Protein AF-A0A972YJD8-F1 (afdb_monomer)

Secondary structure (DSSP, 8-state):
----------------PPEEEETTEEEE-SEEEEEEE-SGGGT-BTTB--HHHHHHHHHHHHHHHHHHHHS-TT-EEEEEEEETTEEEESSSSPEE--HHHHHHHHHHHTTSS-SSS-S--TTS--HHHHHHHHHSPTT--B-SS--TTS-SSB------HHHHHHHH-SSPPTTTTSTHHHHHHHIIIII--SEEEEEESS---SSTTHHHHHHHHHHHHIIIIIITTTPPPPEEEEEEE--TT--THHHHHHHHHTHHHHHHHT--EEEES-GGGG--HHHHHHHHHHSPP-

Mean predicted aligned error: 6.49 Å

Nearest PDB structures (foldseek):
  8uzd-assembly1_A  TM=5.594E-01  e=7.248E-01  Ilex paraguariensis
  6vii-assembly2_B  TM=3.417E-01  e=2.354E-01  Mus musculus
  4xgu-assembly1_D  TM=2.387E-01  e=5.392E-01  Caenorhabditis elegans
  8thb-assembly1_A  TM=2.024E-01  e=6.832E-01  Saccharomyces cerevisiae
  8thc-assembly1_A  TM=2.817E-01  e=4.540E+00  Saccharomyces cerevisiae

Sequence (294 aa):
MSGSLLGGGGGGLGLKMPEIDFFGAKSKGEKICFVVHFGPATTTQKGESTPYTRMTAYTIRKRLEELVSGLPSQAKFNVTAFWAGHCNPFAERMLQATSAHKDLLRQWMAPVNPVESSTETYGSSFGKFGGLLAKTPWPQKIDKNIPSFGPAWYYNYVSPRSDEVKYFGEPVPKDATIHWARGVFWALVTQRPDTIYVLTTNYLPSEEGHPQQFTDAYKKICEDIYDVQGLKRPTVNVVVLTNAGANSRGALKTLERFGPLIKASKGKGSVIEDISDFMNKEERRRLESFAPKE

Structure (mmCIF, N/CA/C/O backbone):
data_AF-A0A972YJD8-F1
#
_entry.id   AF-A0A972YJD8-F1
#
loop_
_atom_site.group_PDB
_atom_site.id
_atom_site.type_symbol
_atom_site.label_atom_id
_atom_site.label_alt_id
_atom_site.label_comp_id
_atom_site.label_asym_id
_atom_site.label_entity_id
_atom_site.label_seq_id
_atom_site.pdbx_PDB_ins_code
_atom_site.Cartn_x
_atom_site.Cartn_y
_atom_site.Cartn_z
_atom_site.occupancy
_atom_site.B_iso_or_equiv
_atom_site.auth_seq_id
_atom_site.auth_comp_id
_atom_site.auth_asym_id
_atom_site.auth_atom_id
_atom_site.pdbx_PDB_model_num
ATOM 1 N N . MET A 1 1 ? -54.801 -14.500 31.706 1.00 37.28 1 MET A N 1
ATOM 2 C CA . MET A 1 1 ? -53.955 -15.237 30.738 1.00 37.28 1 MET A CA 1
ATOM 3 C C . MET A 1 1 ? -53.157 -14.173 29.986 1.00 37.28 1 MET A C 1
ATOM 5 O O . MET A 1 1 ? -53.772 -13.423 29.252 1.00 37.28 1 MET A O 1
ATOM 9 N N . SER A 1 2 ? -51.984 -13.733 30.445 1.00 33.25 2 SER A N 1
ATOM 10 C CA . SER A 1 2 ? -50.635 -14.335 30.377 1.00 33.25 2 SER A CA 1
ATOM 11 C C . SER A 1 2 ? -50.135 -14.669 28.963 1.00 33.25 2 SER A C 1
ATOM 13 O O . SER A 1 2 ? -50.624 -15.624 28.367 1.00 33.25 2 SER A O 1
ATOM 15 N N . GLY A 1 3 ? -49.108 -13.912 28.540 1.00 32.56 3 GLY A N 1
ATOM 16 C CA . GLY A 1 3 ? -48.015 -14.291 27.624 1.00 32.56 3 GLY A CA 1
ATOM 17 C C . GLY A 1 3 ? -48.267 -14.103 26.120 1.00 32.56 3 GLY A C 1
ATOM 18 O O . GLY A 1 3 ? -49.355 -14.378 25.644 1.00 32.56 3 GLY A O 1
ATOM 19 N N . SER A 1 4 ? -47.312 -13.695 25.279 1.00 34.19 4 SER A N 1
ATOM 20 C CA . SER A 1 4 ? -45.936 -13.198 25.449 1.00 34.19 4 SER A CA 1
ATOM 21 C C . SER A 1 4 ? -45.432 -12.715 24.076 1.00 34.19 4 SER A C 1
ATOM 23 O O . SER A 1 4 ? -45.781 -13.303 23.055 1.00 34.19 4 SER A O 1
ATOM 25 N N . LEU A 1 5 ? -44.559 -11.700 24.063 1.00 51.09 5 LEU A N 1
ATOM 26 C CA . LEU A 1 5 ? -43.590 -11.453 22.984 1.00 51.09 5 LEU A CA 1
ATOM 27 C C . LEU A 1 5 ? -42.670 -12.675 22.781 1.00 51.09 5 LEU A C 1
ATOM 29 O O . LEU A 1 5 ? -42.357 -13.336 23.769 1.00 51.09 5 LEU A O 1
ATOM 33 N N . LEU A 1 6 ? -42.202 -12.890 21.540 1.00 42.88 6 LEU A N 1
ATOM 34 C CA . LEU A 1 6 ? -40.927 -13.495 21.069 1.00 42.88 6 LEU A CA 1
ATOM 35 C C . LEU A 1 6 ? -41.106 -13.787 19.559 1.00 42.88 6 LEU A C 1
ATOM 37 O O . LEU A 1 6 ? -42.124 -14.339 19.174 1.00 42.88 6 LEU A O 1
ATOM 41 N N . GLY A 1 7 ? -40.222 -13.475 18.617 1.00 33.75 7 GLY A N 1
ATOM 42 C CA . GLY A 1 7 ? -38.861 -12.968 18.654 1.00 33.75 7 GLY A CA 1
ATOM 43 C C . GLY A 1 7 ? -38.158 -13.372 17.347 1.00 33.75 7 GLY A C 1
ATOM 44 O O . GLY A 1 7 ? -38.419 -14.444 16.820 1.00 33.75 7 GLY A O 1
ATOM 45 N N . GLY A 1 8 ? -37.267 -12.501 16.863 1.00 29.09 8 GLY A N 1
ATOM 46 C CA . GLY A 1 8 ? -35.958 -12.874 16.314 1.00 29.09 8 GLY A CA 1
ATOM 47 C C . GLY A 1 8 ? -35.873 -13.650 14.996 1.00 29.09 8 GLY A C 1
ATOM 4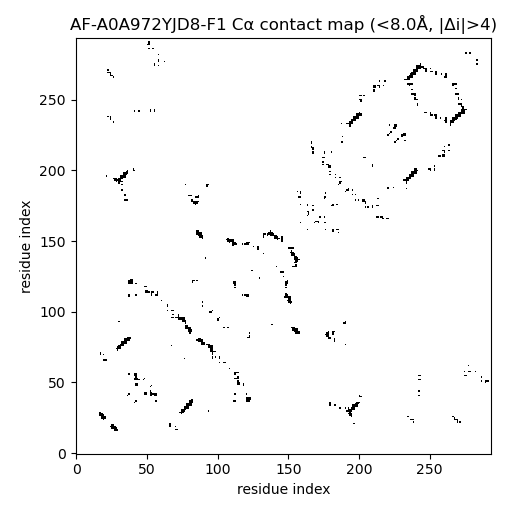8 O O . GLY A 1 8 ? -36.212 -14.823 14.914 1.00 29.09 8 GLY A O 1
ATOM 49 N N . GLY A 1 9 ? -35.215 -13.034 14.012 1.00 28.86 9 GLY A N 1
ATOM 50 C CA . GLY A 1 9 ? -34.602 -13.777 12.915 1.00 28.86 9 GLY A CA 1
ATOM 51 C C . GLY A 1 9 ? -34.324 -12.932 11.684 1.00 28.86 9 GLY A C 1
ATOM 52 O O . GLY A 1 9 ? -34.915 -13.172 10.639 1.00 28.86 9 GLY A O 1
ATOM 53 N N . GLY A 1 10 ? -33.436 -11.939 11.799 1.00 33.06 10 GLY A N 1
ATOM 54 C CA . GLY A 1 10 ? -32.871 -11.250 10.641 1.00 33.06 10 GLY A CA 1
ATOM 55 C C . GLY A 1 10 ? -32.163 -12.256 9.735 1.00 33.06 10 GLY A C 1
ATOM 56 O O . GLY A 1 10 ? -31.026 -12.643 9.993 1.00 33.06 10 GLY A O 1
ATOM 57 N N . GLY A 1 11 ? -32.865 -12.700 8.694 1.00 31.53 11 GLY A N 1
ATOM 58 C CA . GLY A 1 11 ? -32.331 -13.542 7.638 1.00 31.53 11 GLY A CA 1
ATOM 59 C C . GLY A 1 11 ? -31.343 -12.745 6.800 1.00 31.53 11 GLY A C 1
ATOM 60 O O . GLY A 1 11 ? -31.722 -12.100 5.826 1.00 31.53 11 GLY A O 1
ATOM 61 N N . GLY A 1 12 ? -30.067 -12.789 7.181 1.00 38.34 12 GLY A N 1
ATOM 62 C CA . GLY A 1 12 ? -28.987 -12.467 6.262 1.00 38.34 12 GLY A CA 1
ATOM 63 C C . GLY A 1 12 ? -29.067 -13.445 5.095 1.00 38.34 12 GLY A C 1
ATOM 64 O O . GLY A 1 12 ? -28.836 -14.640 5.277 1.00 38.34 12 GLY A O 1
ATOM 65 N N . LEU A 1 13 ? -29.452 -12.949 3.916 1.00 42.50 13 LEU A N 1
ATOM 66 C CA . LEU A 1 13 ? -29.348 -13.680 2.657 1.00 42.50 13 LEU A CA 1
ATOM 67 C C . LEU A 1 13 ? -27.981 -14.370 2.606 1.00 42.50 13 LEU A C 1
ATOM 69 O O . LEU A 1 13 ? -26.954 -13.709 2.744 1.00 42.50 13 LEU A O 1
ATOM 73 N N . GLY A 1 14 ? -27.989 -15.693 2.425 1.00 40.09 14 GLY A N 1
ATOM 74 C CA . GLY A 1 14 ? -26.816 -16.570 2.372 1.00 40.09 14 GLY A CA 1
ATOM 75 C C . GLY A 1 14 ? -25.917 -16.346 1.152 1.00 40.09 14 GLY A C 1
ATOM 76 O O . GLY A 1 14 ? -25.523 -17.299 0.483 1.00 40.09 14 GLY A O 1
ATOM 77 N N . LEU A 1 15 ? -25.586 -15.092 0.847 1.00 49.44 15 LEU A N 1
ATOM 78 C CA . LEU A 1 15 ? -24.551 -14.727 -0.102 1.00 49.44 15 LEU A CA 1
ATOM 79 C C . LEU A 1 15 ? -23.213 -15.173 0.487 1.00 49.44 15 LEU A C 1
ATOM 81 O O . LEU A 1 15 ? -22.721 -14.636 1.480 1.00 49.44 15 LEU A O 1
ATOM 85 N N . LYS A 1 16 ? -22.631 -16.211 -0.113 1.00 55.47 16 LYS A N 1
ATOM 86 C CA . LYS A 1 16 ? -21.293 -16.696 0.222 1.00 55.47 16 LYS A CA 1
ATOM 87 C C . LYS A 1 16 ? -20.316 -15.523 0.091 1.00 55.47 16 LYS A C 1
ATOM 89 O O . LYS A 1 16 ? -20.106 -15.024 -1.013 1.00 55.47 16 LYS A O 1
ATOM 94 N N . MET A 1 17 ? -19.742 -15.082 1.215 1.00 63.28 17 MET A N 1
ATOM 95 C CA . MET A 1 17 ? -18.723 -14.026 1.229 1.00 63.28 17 MET A CA 1
ATOM 96 C C . MET A 1 17 ? -17.615 -14.355 0.215 1.00 63.28 17 MET A C 1
ATOM 98 O O . MET A 1 17 ? -17.169 -15.512 0.193 1.00 63.28 17 MET A O 1
ATOM 102 N N . PRO A 1 18 ? -17.162 -13.381 -0.598 1.00 63.97 18 PRO A N 1
ATOM 103 C CA . PRO A 1 18 ? -16.120 -13.626 -1.582 1.00 63.97 18 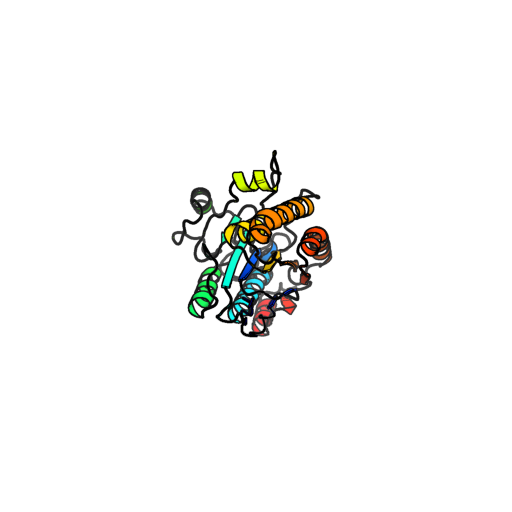PRO A CA 1
ATOM 104 C C . PRO A 1 18 ? -14.843 -14.083 -0.878 1.00 63.97 18 PRO A C 1
ATOM 106 O O . PRO A 1 18 ? -14.405 -13.483 0.105 1.00 63.97 18 PRO A O 1
ATOM 109 N N . GLU A 1 19 ? -14.270 -15.175 -1.374 1.00 73.25 19 GLU A N 1
ATOM 110 C CA . GLU A 1 19 ? -12.925 -15.590 -1.002 1.00 73.25 19 GLU A CA 1
ATOM 111 C C . GLU A 1 19 ? -11.945 -14.831 -1.893 1.00 73.25 19 GLU A C 1
ATOM 113 O O . GLU A 1 19 ? -12.051 -14.873 -3.117 1.00 73.25 19 GLU A O 1
ATOM 118 N N . ILE A 1 20 ? -11.034 -14.093 -1.270 1.00 75.38 20 ILE A N 1
ATOM 119 C CA . ILE A 1 20 ? -10.044 -13.267 -1.958 1.00 75.38 20 ILE A CA 1
ATOM 120 C C . ILE A 1 20 ? -8.691 -13.916 -1.745 1.00 75.38 20 ILE A C 1
ATOM 122 O O . ILE A 1 20 ? -8.340 -14.213 -0.606 1.00 75.38 20 ILE A O 1
ATOM 126 N N . ASP A 1 21 ? -7.935 -14.107 -2.819 1.00 72.06 21 ASP A N 1
ATOM 127 C CA . ASP A 1 21 ? -6.553 -14.572 -2.781 1.00 72.06 21 ASP A CA 1
ATOM 128 C C . ASP A 1 21 ? -5.649 -13.480 -3.359 1.00 72.06 21 ASP A C 1
ATOM 130 O O . ASP A 1 21 ? -5.737 -13.154 -4.543 1.00 72.06 21 ASP A O 1
ATOM 134 N N . PHE A 1 22 ? -4.811 -12.882 -2.511 1.00 71.06 22 PHE A N 1
ATOM 135 C CA . PHE A 1 22 ? -3.782 -11.945 -2.951 1.00 71.06 22 PHE A CA 1
ATOM 136 C C . PHE A 1 22 ? -2.414 -12.558 -2.684 1.00 71.06 22 PHE A C 1
ATOM 138 O O . PHE A 1 22 ? -1.979 -12.611 -1.534 1.00 71.06 22 PHE A O 1
ATOM 145 N N . PHE A 1 23 ? -1.756 -13.045 -3.739 1.00 71.75 23 PHE A N 1
ATOM 146 C CA . PHE A 1 23 ? -0.436 -13.682 -3.655 1.00 71.75 23 PHE A CA 1
ATOM 147 C C . PHE A 1 23 ? -0.358 -14.803 -2.592 1.00 71.75 23 PHE A C 1
ATOM 149 O O . PHE A 1 23 ? 0.571 -14.868 -1.784 1.00 71.75 23 PHE A O 1
ATOM 156 N N . GLY A 1 24 ? -1.372 -15.674 -2.547 1.00 61.56 24 GLY A N 1
ATOM 157 C CA . GLY A 1 24 ? -1.475 -16.803 -1.616 1.00 61.56 24 GLY A CA 1
ATOM 158 C C . GLY A 1 24 ? -2.138 -16.458 -0.279 1.00 61.56 24 GLY A C 1
ATOM 159 O O . GLY A 1 24 ? -2.509 -17.353 0.490 1.00 61.56 24 GLY A O 1
ATOM 160 N N . ALA A 1 25 ? -2.336 -15.172 0.024 1.00 67.31 25 ALA A N 1
ATOM 161 C CA . ALA A 1 25 ? -3.015 -14.744 1.235 1.00 67.31 25 ALA A CA 1
ATOM 162 C C . ALA A 1 25 ? -4.543 -14.771 1.045 1.00 67.31 25 ALA A C 1
ATOM 164 O O . ALA A 1 25 ? -5.165 -13.835 0.534 1.00 67.31 25 ALA A O 1
ATOM 165 N N . LYS A 1 26 ? -5.172 -15.866 1.486 1.00 72.88 26 LYS A N 1
ATOM 166 C CA . LYS A 1 26 ? -6.626 -16.069 1.355 1.00 72.88 26 LYS A CA 1
ATOM 167 C C . LYS A 1 26 ? -7.437 -15.484 2.511 1.00 72.88 26 LYS A C 1
ATOM 169 O O . LYS A 1 26 ? -7.215 -15.892 3.655 1.00 72.88 26 LYS A O 1
ATOM 174 N N . SER A 1 27 ? -8.436 -14.648 2.232 1.00 71.38 27 SER A N 1
ATOM 175 C CA . SER A 1 27 ? -9.341 -14.063 3.237 1.00 71.38 27 SER A CA 1
ATOM 176 C C . SER A 1 27 ? -10.807 -14.007 2.777 1.00 71.38 27 SER A C 1
ATOM 178 O O . SER A 1 27 ? -11.127 -14.349 1.640 1.00 71.38 27 SER A O 1
ATOM 180 N N . LYS A 1 28 ? -11.703 -13.593 3.686 1.00 73.12 28 LYS A N 1
ATOM 181 C CA . LYS A 1 28 ? -13.124 -13.328 3.416 1.00 73.12 28 LYS A CA 1
ATOM 182 C C . LYS A 1 28 ? -13.520 -11.986 4.027 1.00 73.12 28 LYS A C 1
ATOM 184 O O . LYS A 1 28 ? -13.378 -11.806 5.243 1.00 73.12 28 LYS A O 1
ATOM 189 N N . GLY A 1 29 ? -14.083 -11.097 3.218 1.00 74.50 29 GLY A N 1
ATOM 190 C CA . GLY A 1 29 ? -14.566 -9.792 3.661 1.00 74.50 29 GLY A CA 1
ATOM 191 C C . GLY A 1 29 ? -15.323 -9.062 2.560 1.00 74.50 29 GLY A C 1
ATOM 192 O O . GLY A 1 29 ? -15.112 -9.325 1.378 1.00 74.50 29 GLY A O 1
ATOM 193 N N . GLU A 1 30 ? -16.205 -8.150 2.954 1.00 87.69 30 GLU A N 1
ATOM 194 C CA . GLU A 1 30 ? -16.931 -7.285 2.023 1.00 87.69 30 GLU A CA 1
ATOM 195 C C . GLU A 1 30 ? -16.258 -5.918 1.910 1.00 87.69 30 GLU A C 1
ATOM 197 O O . GLU A 1 30 ? -16.391 -5.264 0.886 1.00 87.69 30 GLU A O 1
ATOM 202 N N . LYS A 1 31 ? -15.507 -5.491 2.931 1.00 95.06 31 LYS A N 1
ATOM 203 C CA . LYS A 1 31 ? -14.745 -4.238 2.965 1.00 95.06 31 LYS A CA 1
ATOM 204 C C . LYS A 1 31 ? -13.247 -4.525 3.001 1.00 95.06 31 LYS A C 1
ATOM 206 O O . LYS A 1 31 ? -12.734 -5.002 4.014 1.00 95.06 31 LYS A O 1
ATOM 211 N N . ILE A 1 32 ? -12.535 -4.225 1.917 1.00 96.31 32 ILE A N 1
ATOM 212 C CA . ILE A 1 32 ? -11.128 -4.616 1.748 1.00 96.31 32 ILE A CA 1
ATOM 213 C C . ILE A 1 32 ? -10.222 -3.396 1.567 1.00 96.31 32 ILE A C 1
ATOM 215 O O . ILE A 1 32 ? -10.490 -2.522 0.748 1.00 96.31 32 ILE A O 1
ATOM 219 N N . CYS A 1 33 ? -9.113 -3.347 2.300 1.00 98.12 33 CYS A N 1
ATOM 220 C CA . CYS A 1 33 ? -8.047 -2.371 2.078 1.00 98.12 33 CYS A CA 1
ATOM 221 C C . CYS A 1 33 ? -6.786 -3.053 1.546 1.00 98.12 33 CYS A C 1
ATOM 223 O O . CYS A 1 33 ? -6.358 -4.069 2.089 1.00 98.12 33 CYS A O 1
ATOM 225 N N . PHE A 1 34 ? -6.147 -2.444 0.550 1.00 98.19 34 PHE A N 1
ATOM 226 C CA . PHE A 1 34 ? -4.820 -2.833 0.071 1.00 98.19 34 PHE A CA 1
ATOM 227 C C . PHE A 1 34 ? -3.808 -1.748 0.444 1.00 98.19 34 PHE A C 1
ATOM 229 O O . PHE A 1 34 ? -4.011 -0.575 0.145 1.00 98.19 34 PHE A O 1
ATOM 236 N N . VAL A 1 35 ? -2.722 -2.133 1.100 1.00 97.94 35 VAL A N 1
ATOM 237 C CA . VAL A 1 35 ? -1.608 -1.274 1.510 1.00 97.94 35 VAL A CA 1
ATOM 238 C C . VAL A 1 35 ? -0.392 -1.741 0.725 1.00 97.94 35 VAL A C 1
ATOM 240 O O . VAL A 1 35 ? 0.174 -2.789 1.030 1.00 97.94 35 VAL A O 1
ATOM 243 N N . VAL A 1 36 ? -0.028 -1.009 -0.326 1.00 96.88 36 VAL A N 1
ATOM 244 C CA . VAL A 1 36 ? 0.902 -1.500 -1.350 1.00 96.88 36 VAL A CA 1
ATOM 245 C C . VAL A 1 36 ? 2.153 -0.644 -1.429 1.00 96.88 36 VAL A C 1
ATOM 247 O O . VAL A 1 36 ? 2.098 0.572 -1.609 1.00 96.88 36 VAL A O 1
ATOM 250 N N . HIS A 1 37 ? 3.297 -1.304 -1.306 1.00 94.25 37 HIS A N 1
ATOM 251 C CA . HIS A 1 37 ? 4.596 -0.685 -1.472 1.00 94.25 37 HIS A CA 1
ATOM 252 C C . HIS A 1 37 ? 4.907 -0.477 -2.959 1.00 94.25 37 HIS A C 1
ATOM 254 O O . HIS A 1 37 ? 4.950 -1.442 -3.718 1.00 94.25 37 HIS A O 1
ATOM 260 N N . PHE A 1 38 ? 5.183 0.766 -3.360 1.00 93.50 38 PHE A N 1
ATOM 261 C CA . PHE A 1 38 ? 5.623 1.111 -4.724 1.00 93.50 38 PHE A CA 1
ATOM 262 C C . PHE A 1 38 ? 6.968 1.855 -4.750 1.00 93.50 38 PHE A C 1
ATOM 264 O O . PHE A 1 38 ? 7.337 2.445 -5.761 1.00 93.50 38 PHE A O 1
ATOM 271 N N . GLY A 1 39 ? 7.703 1.865 -3.636 1.00 92.38 39 GLY A N 1
ATOM 272 C CA . GLY A 1 39 ? 8.978 2.570 -3.527 1.00 92.38 39 GLY A CA 1
ATOM 273 C C . GLY A 1 39 ? 10.149 1.890 -4.249 1.00 92.38 39 GLY A C 1
ATOM 274 O O . GLY A 1 39 ? 9.970 0.844 -4.880 1.00 92.38 39 GLY A O 1
ATOM 275 N N . PRO A 1 40 ? 11.377 2.427 -4.100 1.00 90.81 40 PRO A N 1
ATOM 276 C CA . PRO A 1 40 ? 12.586 1.985 -4.801 1.00 90.81 40 PRO A CA 1
ATOM 277 C C . PRO A 1 40 ? 12.886 0.487 -4.730 1.00 90.81 40 PRO A C 1
ATOM 279 O O . PRO A 1 40 ? 13.333 -0.084 -5.715 1.00 90.81 40 PRO A O 1
ATOM 282 N N . ALA A 1 41 ? 12.580 -0.212 -3.629 1.00 89.19 41 ALA A N 1
ATOM 283 C CA . ALA A 1 41 ? 12.812 -1.664 -3.597 1.00 89.19 41 ALA A CA 1
ATOM 284 C C . ALA A 1 41 ? 11.952 -2.462 -4.602 1.00 89.19 41 ALA A C 1
ATOM 286 O O . ALA A 1 41 ? 12.232 -3.635 -4.810 1.00 89.19 41 ALA A O 1
ATOM 287 N N . THR A 1 42 ? 10.941 -1.844 -5.228 1.00 91.50 42 THR A N 1
ATOM 288 C CA . THR A 1 42 ? 10.121 -2.451 -6.298 1.00 91.50 42 THR A CA 1
ATOM 289 C C . THR A 1 42 ? 10.562 -2.071 -7.713 1.00 91.50 42 THR A C 1
ATOM 291 O O . THR A 1 42 ? 9.989 -2.557 -8.685 1.00 91.50 42 THR A O 1
ATOM 294 N N . THR A 1 43 ? 11.548 -1.184 -7.850 1.00 92.44 43 THR A N 1
ATOM 295 C CA . THR A 1 43 ? 12.026 -0.668 -9.144 1.00 92.44 43 THR A CA 1
ATOM 296 C C . THR A 1 43 ? 13.542 -0.707 -9.285 1.00 92.44 43 THR A C 1
ATOM 298 O O . THR A 1 43 ? 14.051 -0.420 -10.371 1.00 92.44 43 THR A O 1
ATOM 301 N N . THR A 1 44 ? 14.267 -1.059 -8.223 1.00 89.06 44 THR A N 1
ATOM 302 C CA . THR A 1 44 ? 15.728 -1.013 -8.148 1.00 89.06 44 THR A CA 1
ATOM 303 C C . THR A 1 44 ? 16.301 -2.340 -7.654 1.00 89.06 44 THR A C 1
ATOM 305 O O . THR A 1 44 ? 15.797 -2.934 -6.700 1.00 89.06 44 THR A O 1
ATOM 308 N N . GLN A 1 45 ? 17.418 -2.766 -8.243 1.00 86.31 45 GLN A N 1
ATOM 309 C CA . GLN A 1 45 ? 18.245 -3.875 -7.762 1.00 86.31 45 GLN A CA 1
ATOM 310 C C . GLN A 1 45 ? 19.713 -3.445 -7.779 1.00 86.31 45 GLN A C 1
ATOM 312 O O . GLN A 1 45 ? 20.168 -2.847 -8.744 1.00 86.31 45 GLN A O 1
ATOM 317 N N . LYS A 1 46 ? 20.453 -3.698 -6.688 1.00 84.56 46 LYS A N 1
ATOM 318 C CA . LYS A 1 46 ? 21.860 -3.261 -6.522 1.00 84.56 46 LYS A CA 1
ATOM 319 C C . LYS A 1 46 ? 22.100 -1.759 -6.802 1.00 84.56 46 LYS A C 1
ATOM 321 O O . LYS A 1 46 ? 23.186 -1.371 -7.204 1.00 84.56 46 LYS A O 1
ATOM 326 N N . GLY A 1 47 ? 21.096 -0.914 -6.551 1.00 83.38 47 GLY A N 1
ATOM 327 C CA . GLY A 1 47 ? 21.172 0.537 -6.773 1.00 83.38 47 GLY A CA 1
ATOM 328 C C . GLY A 1 47 ? 20.786 0.997 -8.183 1.00 83.38 47 GLY A C 1
ATOM 329 O O . GLY A 1 47 ? 20.627 2.194 -8.395 1.00 83.38 47 GLY A O 1
ATOM 330 N N . GLU A 1 48 ? 20.544 0.076 -9.116 1.00 87.00 48 GLU A N 1
ATOM 331 C CA . GLU A 1 48 ? 20.182 0.394 -10.498 1.00 87.00 48 GLU A CA 1
ATOM 332 C C . GLU A 1 48 ? 18.680 0.233 -10.745 1.00 87.00 48 GLU A C 1
ATOM 334 O O . GLU A 1 48 ? 18.071 -0.743 -10.301 1.00 87.00 48 GLU A O 1
ATOM 339 N N . SER A 1 49 ? 18.075 1.190 -11.457 1.00 90.62 49 SER A N 1
ATOM 340 C CA . SER A 1 49 ? 16.694 1.098 -11.943 1.00 90.62 49 SER A CA 1
ATOM 341 C C . SER A 1 49 ? 16.698 0.969 -13.462 1.00 90.62 49 SER A C 1
ATOM 343 O O . SER A 1 49 ? 17.039 1.913 -14.170 1.00 90.62 49 SER A O 1
ATOM 345 N N . THR A 1 50 ? 16.325 -0.208 -13.954 1.00 91.50 50 THR A N 1
ATOM 346 C CA . THR A 1 50 ? 16.266 -0.551 -15.378 1.00 91.50 50 THR A CA 1
ATOM 347 C C . THR A 1 50 ? 14.861 -1.041 -15.734 1.00 91.50 50 THR A C 1
ATOM 349 O O . THR A 1 50 ? 14.088 -1.396 -14.839 1.00 91.50 50 THR A O 1
ATOM 352 N N . PRO A 1 51 ? 14.497 -1.122 -17.025 1.00 93.25 51 PRO A N 1
ATOM 353 C CA . PRO A 1 51 ? 13.237 -1.745 -17.426 1.00 93.25 51 PRO A CA 1
ATOM 354 C C . PRO A 1 51 ? 13.034 -3.144 -16.822 1.00 93.25 51 PRO A C 1
ATOM 356 O O . PRO A 1 51 ? 11.931 -3.462 -16.386 1.00 93.25 51 PRO A O 1
ATOM 359 N N . TYR A 1 52 ? 14.106 -3.935 -16.686 1.00 91.75 52 TYR A N 1
ATOM 360 C CA . TYR A 1 52 ? 14.069 -5.248 -16.037 1.00 91.75 52 TYR A CA 1
ATOM 361 C C . TYR A 1 52 ? 13.641 -5.159 -14.568 1.00 91.75 52 TYR A C 1
ATOM 363 O O . TYR A 1 52 ? 12.655 -5.774 -14.169 1.00 91.75 52 TYR A O 1
ATOM 371 N N . THR A 1 53 ? 14.323 -4.347 -13.753 1.00 90.75 53 THR A N 1
ATOM 372 C CA . THR A 1 53 ? 14.022 -4.245 -12.312 1.00 90.75 53 THR A CA 1
ATOM 373 C C . THR A 1 53 ? 12.651 -3.622 -12.050 1.00 90.75 53 THR A C 1
ATOM 375 O O . THR A 1 53 ? 12.002 -3.920 -11.048 1.00 90.75 53 THR A O 1
ATOM 378 N N . ARG A 1 54 ? 12.171 -2.773 -12.964 1.00 93.31 54 ARG A N 1
ATOM 379 C CA . ARG A 1 54 ? 10.864 -2.102 -12.885 1.00 93.31 54 ARG A CA 1
ATOM 380 C C . ARG A 1 54 ? 9.688 -3.013 -13.238 1.00 93.31 54 ARG A C 1
ATOM 382 O O . ARG A 1 54 ? 8.546 -2.678 -12.907 1.00 93.31 54 ARG A O 1
ATOM 389 N N . MET A 1 55 ? 9.938 -4.185 -13.829 1.00 93.12 55 MET A N 1
ATOM 390 C CA . MET A 1 55 ? 8.895 -5.192 -14.047 1.00 93.12 55 MET A CA 1
ATOM 391 C C . MET A 1 55 ? 8.293 -5.716 -12.735 1.00 93.12 55 MET A C 1
ATOM 393 O O . MET A 1 55 ? 7.130 -6.123 -12.740 1.00 93.12 55 MET A O 1
ATOM 397 N N . THR A 1 56 ? 9.006 -5.641 -11.602 1.00 91.75 56 THR A N 1
ATOM 398 C CA . THR A 1 56 ? 8.438 -5.964 -10.282 1.00 91.75 56 THR A CA 1
ATOM 399 C C . THR A 1 56 ? 7.256 -5.046 -9.955 1.00 91.75 56 THR A C 1
ATOM 401 O O . THR A 1 56 ? 6.135 -5.526 -9.772 1.00 91.75 56 THR A O 1
ATOM 404 N N . ALA A 1 57 ? 7.464 -3.723 -9.929 1.00 93.12 57 ALA A N 1
ATOM 405 C CA . ALA A 1 57 ? 6.394 -2.752 -9.677 1.00 93.12 57 ALA A CA 1
ATOM 406 C C . ALA A 1 57 ? 5.246 -2.871 -10.692 1.00 93.12 57 ALA A C 1
ATOM 408 O O . ALA A 1 57 ? 4.073 -2.798 -10.313 1.00 93.12 57 ALA A O 1
ATOM 409 N N . TYR A 1 58 ? 5.575 -3.100 -11.968 1.00 94.62 58 TYR A N 1
ATOM 410 C CA . TYR A 1 58 ? 4.580 -3.331 -13.013 1.00 94.62 58 TYR A CA 1
ATOM 411 C C . TYR A 1 58 ? 3.691 -4.539 -12.694 1.00 94.62 58 TYR A C 1
ATOM 413 O O . TYR A 1 58 ? 2.465 -4.422 -12.729 1.00 94.62 58 TYR A O 1
ATOM 421 N N . THR A 1 59 ? 4.299 -5.671 -12.334 1.00 93.81 59 THR A N 1
ATOM 422 C CA . THR A 1 59 ? 3.584 -6.916 -12.027 1.00 93.81 59 THR A CA 1
ATOM 423 C C . THR A 1 59 ? 2.707 -6.744 -10.796 1.00 93.81 59 THR A C 1
ATOM 425 O O . THR A 1 59 ? 1.525 -7.068 -10.843 1.00 93.81 59 THR A O 1
ATOM 428 N N . ILE A 1 60 ? 3.226 -6.135 -9.725 1.00 93.06 60 ILE A N 1
ATOM 429 C CA . ILE A 1 60 ? 2.447 -5.814 -8.518 1.00 93.06 60 ILE A CA 1
ATOM 430 C C . ILE A 1 60 ? 1.180 -5.032 -8.874 1.00 93.06 60 ILE A C 1
ATOM 432 O O . ILE A 1 60 ? 0.079 -5.394 -8.453 1.00 93.06 60 ILE A O 1
ATOM 436 N N . ARG A 1 61 ? 1.328 -3.977 -9.684 1.00 95.19 61 ARG A N 1
ATOM 437 C CA . ARG A 1 61 ? 0.200 -3.167 -10.133 1.00 95.19 61 ARG A CA 1
ATOM 438 C C . ARG A 1 61 ? -0.808 -4.004 -10.920 1.00 95.19 61 ARG A C 1
ATOM 440 O O . ARG A 1 61 ? -1.997 -3.922 -10.630 1.00 95.19 61 ARG A O 1
ATOM 447 N N . LYS A 1 62 ? -0.359 -4.832 -11.868 1.00 95.12 62 LYS A N 1
ATOM 448 C CA . LYS A 1 62 ? -1.250 -5.692 -12.665 1.00 95.12 62 LYS A CA 1
ATOM 449 C C . LYS A 1 62 ? -1.996 -6.724 -11.828 1.00 95.12 62 LYS A C 1
ATOM 451 O O . LYS A 1 62 ? -3.201 -6.886 -12.015 1.00 95.12 62 LYS A O 1
ATOM 456 N N . ARG A 1 63 ? -1.335 -7.346 -10.851 1.00 93.44 63 ARG A N 1
ATOM 457 C CA . ARG A 1 63 ? -1.981 -8.294 -9.929 1.00 93.44 63 ARG A CA 1
ATOM 458 C C . ARG A 1 63 ? -3.002 -7.607 -9.026 1.00 93.44 63 ARG A C 1
ATOM 460 O O . ARG A 1 63 ? -4.076 -8.160 -8.803 1.00 93.44 63 ARG A O 1
ATOM 467 N N . LEU A 1 64 ? -2.729 -6.382 -8.574 1.00 95.25 64 LEU A N 1
ATOM 468 C CA . LEU A 1 64 ? -3.718 -5.576 -7.854 1.00 95.25 64 LEU A CA 1
ATOM 469 C C . LEU A 1 64 ? -4.914 -5.192 -8.747 1.00 95.25 64 LEU A C 1
ATOM 471 O O . LEU A 1 64 ? -6.056 -5.296 -8.299 1.00 95.25 64 LEU A O 1
ATOM 475 N N . GLU A 1 65 ? -4.675 -4.775 -9.998 1.00 95.31 65 GLU A N 1
ATOM 476 C CA . GLU A 1 65 ? -5.735 -4.469 -10.972 1.00 95.31 65 GLU A CA 1
ATOM 477 C C . GLU A 1 65 ? -6.648 -5.680 -11.201 1.00 95.31 65 GLU A C 1
ATOM 479 O O . GLU A 1 65 ? -7.869 -5.538 -11.153 1.00 95.31 65 GLU A O 1
ATOM 484 N N . GLU A 1 66 ? -6.076 -6.865 -11.425 1.00 92.81 66 GLU A N 1
ATOM 485 C CA . GLU A 1 66 ? -6.838 -8.100 -11.631 1.00 92.81 66 GLU A CA 1
ATOM 486 C C . GLU A 1 66 ? -7.635 -8.503 -10.397 1.00 92.81 66 GLU A C 1
ATOM 488 O O . GLU A 1 66 ? -8.823 -8.814 -10.520 1.00 92.81 66 GLU A O 1
ATOM 493 N N . LEU A 1 67 ? -7.030 -8.428 -9.209 1.00 92.19 67 LEU A N 1
ATOM 494 C CA . LEU A 1 67 ? -7.730 -8.750 -7.973 1.00 92.19 67 LEU A CA 1
ATOM 495 C C . LEU A 1 67 ? -8.925 -7.821 -7.768 1.00 92.19 67 LEU A C 1
ATOM 497 O O . LEU A 1 67 ? -10.043 -8.292 -7.553 1.00 92.19 67 LEU A O 1
ATOM 501 N N . VAL A 1 68 ? -8.721 -6.506 -7.882 1.00 94.62 68 VAL A N 1
ATOM 502 C CA . VAL A 1 68 ? -9.814 -5.536 -7.739 1.00 94.62 68 VAL A CA 1
ATOM 503 C C . VAL A 1 68 ? -10.860 -5.723 -8.836 1.00 94.62 68 VAL A C 1
ATOM 505 O O . VAL A 1 68 ? -12.056 -5.617 -8.562 1.00 94.62 68 VAL A O 1
ATOM 508 N N . SER A 1 69 ? -10.451 -6.074 -10.058 1.00 93.88 69 SER A N 1
ATOM 509 C CA . SER A 1 69 ? -11.377 -6.383 -11.149 1.00 93.88 69 SER A CA 1
ATOM 510 C C . SER A 1 69 ? -12.274 -7.585 -10.827 1.00 93.88 69 SER A C 1
ATOM 512 O O . SER A 1 69 ? -13.465 -7.554 -11.150 1.00 93.88 69 SER A O 1
ATOM 514 N N . GLY A 1 70 ? -11.733 -8.594 -10.138 1.00 91.38 70 GLY A N 1
ATOM 515 C CA . GLY A 1 70 ? -12.446 -9.792 -9.693 1.00 91.38 70 GLY A CA 1
ATOM 516 C C . GLY A 1 70 ? -13.356 -9.602 -8.474 1.00 91.38 70 GLY A C 1
ATOM 517 O O . GLY A 1 70 ? -14.176 -10.476 -8.196 1.00 91.38 70 GLY A O 1
ATOM 518 N N . LEU A 1 71 ? -13.269 -8.474 -7.755 1.00 92.12 71 LEU A N 1
ATOM 519 C CA . LEU A 1 71 ? -14.147 -8.219 -6.607 1.00 92.12 71 LEU A CA 1
ATOM 520 C C . LEU A 1 71 ? -15.617 -8.136 -7.046 1.00 92.12 71 LEU A C 1
ATOM 522 O O . LEU A 1 71 ? -15.924 -7.476 -8.044 1.00 92.12 71 LEU A O 1
ATOM 526 N N . PRO A 1 72 ? -16.558 -8.746 -6.312 1.00 89.75 72 PRO A N 1
ATOM 527 C CA . PRO A 1 72 ? -17.965 -8.659 -6.666 1.00 89.75 72 PRO A CA 1
ATOM 528 C C . PRO A 1 72 ? -18.516 -7.261 -6.355 1.00 89.75 72 PRO A C 1
ATOM 530 O O . PRO A 1 72 ? -18.025 -6.580 -5.457 1.00 89.75 72 PRO A O 1
ATOM 533 N N . SER A 1 73 ? -19.557 -6.822 -7.065 1.00 89.88 73 SER A N 1
ATOM 534 C CA . SER A 1 73 ? -20.051 -5.439 -6.986 1.00 89.88 73 SER A CA 1
ATOM 535 C C . SER A 1 73 ? -20.591 -5.030 -5.616 1.00 89.88 73 SER A C 1
ATOM 537 O O . SER A 1 73 ? -20.675 -3.838 -5.343 1.00 89.88 73 SER A O 1
ATOM 539 N N . GLN A 1 74 ? -20.966 -5.972 -4.750 1.00 87.94 74 GLN A N 1
ATOM 540 C CA . GLN A 1 74 ? -21.354 -5.682 -3.366 1.00 87.94 74 GLN A CA 1
ATOM 541 C C . GLN A 1 74 ? -20.165 -5.361 -2.445 1.00 87.94 74 GLN A C 1
ATOM 543 O O . GLN A 1 74 ? -20.359 -4.731 -1.408 1.00 87.94 74 GLN A O 1
ATOM 548 N N . ALA A 1 75 ? -18.942 -5.756 -2.814 1.00 94.94 75 ALA A N 1
ATOM 549 C CA . ALA A 1 75 ? -17.759 -5.440 -2.026 1.00 94.94 75 ALA A CA 1
ATOM 550 C C . ALA A 1 75 ? -17.426 -3.943 -2.112 1.00 94.94 75 ALA A C 1
ATOM 552 O O . ALA A 1 75 ? -17.697 -3.273 -3.112 1.00 94.94 75 ALA A O 1
ATOM 553 N N . LYS A 1 76 ? -16.786 -3.419 -1.073 1.00 97.00 76 LYS A N 1
ATOM 554 C CA . LYS A 1 76 ? -16.124 -2.121 -1.055 1.00 97.00 76 LYS A CA 1
ATOM 555 C C . LYS A 1 76 ? -14.625 -2.321 -0.942 1.00 97.00 76 LYS A C 1
ATOM 557 O O . LYS A 1 76 ? -14.159 -3.218 -0.242 1.00 97.00 76 LYS A O 1
ATOM 562 N N . PHE A 1 77 ? -13.870 -1.456 -1.596 1.00 98.19 77 PHE A N 1
ATOM 563 C CA . PHE A 1 77 ? -12.424 -1.503 -1.556 1.00 98.19 77 PHE A CA 1
ATOM 564 C C . PHE A 1 77 ? -11.815 -0.112 -1.420 1.00 98.19 77 PHE A C 1
ATOM 566 O O . PHE A 1 77 ? -12.426 0.901 -1.770 1.00 98.19 77 PHE A O 1
ATOM 573 N N . ASN A 1 78 ? -10.588 -0.071 -0.919 1.00 98.56 78 ASN A N 1
ATOM 574 C CA . ASN A 1 78 ? -9.706 1.075 -1.069 1.00 98.56 78 ASN A CA 1
ATOM 575 C C . ASN A 1 78 ? -8.254 0.598 -1.157 1.00 98.56 78 ASN A C 1
ATOM 577 O O . ASN A 1 78 ? -7.916 -0.496 -0.702 1.00 98.56 78 ASN A O 1
ATOM 581 N N . VAL A 1 79 ? -7.394 1.420 -1.739 1.00 98.56 79 VAL A N 1
ATOM 582 C CA . VAL A 1 79 ? -5.968 1.137 -1.908 1.00 98.56 79 VAL A CA 1
ATOM 583 C C . VAL A 1 79 ? -5.190 2.317 -1.349 1.00 98.56 79 VAL A C 1
ATOM 585 O O . VAL A 1 79 ? -5.629 3.451 -1.482 1.00 98.56 79 VAL A O 1
ATOM 588 N N . THR A 1 80 ? -4.035 2.078 -0.744 1.00 98.38 80 THR A N 1
ATOM 589 C CA . THR A 1 80 ? -3.042 3.122 -0.496 1.00 98.38 80 THR A CA 1
ATOM 590 C C . THR A 1 80 ? -1.682 2.676 -1.008 1.00 98.38 80 THR A C 1
ATOM 592 O O . THR A 1 80 ? -1.260 1.541 -0.772 1.00 98.38 80 THR A O 1
ATOM 595 N N . ALA A 1 81 ? -1.011 3.571 -1.727 1.00 97.06 81 ALA A N 1
ATOM 596 C CA . ALA A 1 81 ? 0.396 3.430 -2.058 1.00 97.06 81 ALA A CA 1
ATOM 597 C C . ALA A 1 81 ? 1.221 3.975 -0.890 1.00 97.06 81 ALA A C 1
ATOM 599 O O . ALA A 1 81 ? 0.920 5.055 -0.375 1.00 97.06 81 ALA A O 1
ATOM 600 N N . PHE A 1 82 ? 2.263 3.257 -0.475 1.00 94.56 82 PHE A N 1
ATOM 601 C CA . PHE A 1 82 ? 3.159 3.736 0.573 1.00 94.56 82 PHE A CA 1
ATOM 602 C C . PHE A 1 82 ? 4.628 3.632 0.182 1.00 94.56 82 PHE A C 1
ATOM 604 O O . PHE A 1 82 ? 5.039 2.746 -0.570 1.00 94.56 82 PHE A O 1
ATOM 611 N N . TRP A 1 83 ? 5.422 4.551 0.727 1.00 91.88 83 TRP A N 1
ATOM 612 C CA . TRP A 1 83 ? 6.880 4.490 0.791 1.00 91.88 83 TRP A CA 1
ATOM 613 C C . TRP A 1 83 ? 7.377 5.525 1.807 1.00 91.88 83 TRP A C 1
ATOM 615 O O . TRP A 1 83 ? 6.882 6.649 1.828 1.00 91.88 83 TRP A O 1
ATOM 625 N N . ALA A 1 84 ? 8.358 5.164 2.639 1.00 87.81 84 ALA A N 1
ATOM 626 C CA . ALA A 1 84 ? 8.829 6.007 3.745 1.00 87.81 84 ALA A CA 1
ATOM 627 C C . ALA A 1 84 ? 7.655 6.587 4.565 1.00 87.81 84 ALA A C 1
ATOM 629 O O . ALA A 1 84 ? 6.773 5.844 4.995 1.00 87.81 84 ALA A O 1
ATOM 630 N N . GLY A 1 85 ? 7.621 7.905 4.771 1.00 87.38 85 GLY A N 1
ATOM 631 C CA . GLY A 1 85 ? 6.515 8.598 5.437 1.00 87.38 85 GLY A CA 1
ATOM 632 C C . GLY A 1 85 ? 5.267 8.805 4.570 1.00 87.38 85 GLY A C 1
ATOM 633 O O . GLY A 1 85 ? 4.263 9.306 5.067 1.00 87.38 85 GLY A O 1
ATOM 634 N N . HIS A 1 86 ? 5.281 8.454 3.287 1.00 91.44 86 HIS A N 1
ATOM 635 C CA . HIS A 1 86 ? 4.132 8.676 2.416 1.00 91.44 86 HIS A CA 1
ATOM 636 C C . HIS A 1 86 ? 3.100 7.556 2.550 1.00 91.44 86 HIS A C 1
ATOM 638 O O . HIS A 1 86 ? 3.424 6.373 2.463 1.00 91.44 86 HIS A O 1
ATOM 644 N N . CYS A 1 87 ? 1.844 7.965 2.710 1.00 95.12 87 CYS A N 1
ATOM 645 C CA . CYS A 1 87 ? 0.652 7.143 2.566 1.00 95.12 87 CYS A CA 1
ATOM 646 C C . CYS A 1 87 ? -0.284 7.912 1.631 1.00 95.12 87 CYS A C 1
ATOM 648 O O . CYS A 1 87 ? -0.800 8.968 2.006 1.00 95.12 87 CYS A O 1
ATOM 650 N N . ASN A 1 88 ? -0.440 7.419 0.403 1.00 96.62 88 ASN A N 1
ATOM 651 C CA . ASN A 1 88 ? -1.273 8.023 -0.630 1.00 96.62 88 ASN A CA 1
ATOM 652 C C . ASN A 1 88 ? -2.470 7.107 -0.934 1.00 96.62 88 ASN A C 1
ATOM 654 O O . ASN A 1 88 ? -2.358 6.212 -1.781 1.00 96.62 88 ASN A O 1
ATOM 658 N N . PRO A 1 89 ? -3.600 7.304 -0.236 1.00 98.19 89 PRO A N 1
ATOM 659 C CA . PRO A 1 89 ? -4.855 6.645 -0.557 1.00 98.19 89 PRO A CA 1
ATOM 660 C C . PRO A 1 89 ? -5.352 6.939 -1.974 1.00 98.19 89 PRO A C 1
ATOM 662 O O . PRO A 1 89 ? -5.256 8.055 -2.463 1.00 98.19 89 PRO A O 1
ATOM 665 N N . PHE A 1 90 ? -5.974 5.949 -2.600 1.00 98.56 90 PHE A N 1
ATOM 666 C CA . PHE A 1 90 ? -6.698 6.077 -3.863 1.00 98.56 90 PHE A CA 1
ATOM 667 C C . PHE A 1 90 ? -7.946 6.957 -3.716 1.00 98.56 90 PHE A C 1
ATOM 669 O O . PHE A 1 90 ? -8.231 7.792 -4.575 1.00 98.56 90 PHE A O 1
ATOM 676 N N . ALA A 1 91 ? -8.680 6.783 -2.617 1.00 98.44 91 ALA A N 1
ATOM 677 C CA . ALA A 1 91 ? -9.894 7.525 -2.314 1.00 98.44 91 ALA A CA 1
ATOM 678 C C . ALA A 1 91 ? -9.972 7.883 -0.824 1.00 98.44 91 ALA A C 1
ATOM 680 O O . ALA A 1 91 ? -9.425 7.182 0.029 1.00 98.44 91 ALA A O 1
ATOM 681 N N . GLU A 1 92 ? -10.721 8.940 -0.504 1.00 97.75 92 GLU A N 1
ATOM 682 C CA . GLU A 1 92 ? -10.999 9.365 0.876 1.00 97.75 92 GLU A CA 1
ATOM 683 C C . GLU A 1 92 ? -11.697 8.271 1.701 1.00 97.75 92 GLU A C 1
ATOM 685 O O . GLU A 1 92 ? -11.367 8.033 2.863 1.00 97.75 92 GLU A O 1
ATOM 690 N N . ARG A 1 93 ? -12.646 7.572 1.075 1.00 97.56 93 ARG A N 1
ATOM 691 C CA . ARG A 1 93 ? -13.457 6.508 1.672 1.00 97.56 93 ARG A CA 1
ATOM 692 C C . ARG A 1 93 ? -13.509 5.307 0.744 1.00 97.56 93 ARG A C 1
ATOM 694 O O . ARG A 1 93 ? -13.383 5.460 -0.470 1.00 97.56 93 ARG A O 1
ATOM 701 N N . MET A 1 94 ? -13.765 4.130 1.308 1.00 97.62 94 MET A N 1
ATOM 702 C CA . MET A 1 94 ? -13.947 2.918 0.517 1.00 97.62 94 MET A CA 1
ATOM 703 C C . MET A 1 94 ? -15.041 3.087 -0.538 1.00 97.62 94 MET A C 1
ATOM 705 O O . MET A 1 94 ? -16.156 3.526 -0.238 1.00 97.62 94 MET A O 1
ATOM 709 N N . LEU A 1 95 ? -14.723 2.681 -1.762 1.00 98.00 95 LEU A N 1
ATOM 710 C CA . LEU A 1 95 ? -15.628 2.725 -2.900 1.00 98.00 95 LEU A CA 1
ATOM 711 C C . LEU A 1 95 ? -16.208 1.341 -3.156 1.00 98.00 95 LEU A C 1
ATOM 713 O O . LEU A 1 95 ? -15.527 0.331 -3.009 1.00 98.00 95 LEU A O 1
ATOM 717 N N . GLN A 1 96 ? -17.472 1.287 -3.562 1.00 97.00 96 GLN A N 1
ATOM 718 C CA . GLN A 1 96 ? -18.085 0.044 -4.019 1.00 97.00 96 GLN A CA 1
ATOM 719 C C . GLN A 1 96 ? -17.379 -0.463 -5.284 1.00 97.00 96 GLN A C 1
ATOM 721 O O . GLN A 1 96 ? -17.048 0.342 -6.154 1.00 97.00 96 GLN A O 1
ATOM 726 N N . ALA A 1 97 ? -17.186 -1.774 -5.419 1.00 96.88 97 ALA A N 1
ATOM 727 C CA . ALA A 1 97 ? -16.504 -2.425 -6.538 1.00 96.88 97 ALA A CA 1
ATOM 728 C C . ALA A 1 97 ? -17.361 -2.474 -7.823 1.00 96.88 97 ALA A C 1
ATOM 730 O O . ALA A 1 97 ? -17.534 -3.518 -8.452 1.00 96.88 97 ALA A O 1
ATOM 731 N N . THR A 1 98 ? -17.912 -1.331 -8.228 1.00 97.38 98 THR A N 1
ATOM 732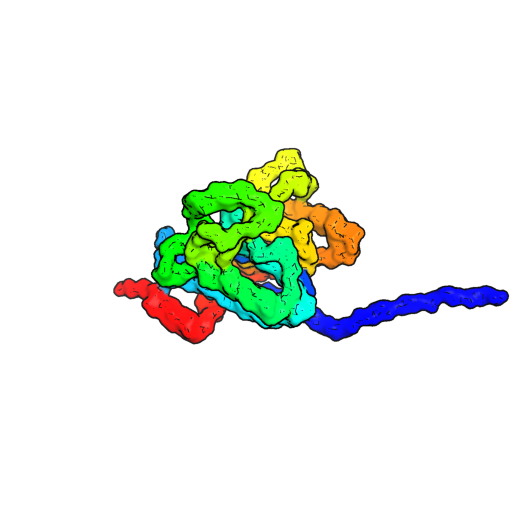 C CA . THR A 1 98 ? -18.568 -1.148 -9.527 1.00 97.38 98 THR A CA 1
ATOM 733 C C . THR A 1 98 ? -17.524 -1.107 -10.643 1.00 97.38 98 THR A C 1
ATOM 735 O O . THR A 1 98 ? -16.358 -0.794 -10.395 1.00 97.38 98 THR A O 1
ATOM 738 N N . SER A 1 99 ? -17.927 -1.376 -11.888 1.00 97.50 99 SER A N 1
ATOM 739 C CA . SER A 1 99 ? -17.024 -1.266 -13.045 1.00 97.50 99 SER A CA 1
ATOM 740 C C . SER A 1 99 ? -16.359 0.113 -13.122 1.00 97.50 99 SER A C 1
ATOM 742 O O . SER A 1 99 ? -15.142 0.191 -13.248 1.00 97.50 99 SER A O 1
ATOM 744 N N . ALA A 1 100 ? -17.124 1.187 -12.895 1.00 98.31 100 ALA A N 1
ATOM 745 C CA . ALA A 1 100 ? -16.613 2.557 -12.911 1.00 98.31 100 ALA A CA 1
ATOM 746 C C . ALA A 1 100 ? -15.526 2.816 -11.849 1.00 98.31 100 ALA A C 1
ATOM 748 O O . ALA A 1 100 ? -14.502 3.423 -12.152 1.00 98.31 100 ALA A O 1
ATOM 749 N N . HIS A 1 101 ? -15.695 2.338 -10.611 1.00 98.56 101 HIS A N 1
ATOM 750 C CA . HIS A 1 101 ? -14.670 2.526 -9.576 1.00 98.56 101 HIS A CA 1
ATOM 751 C C . HIS A 1 101 ? -13.444 1.629 -9.787 1.00 98.56 101 HIS A C 1
ATOM 753 O O . HIS A 1 101 ? -12.329 2.031 -9.455 1.00 98.56 101 HIS A O 1
ATOM 759 N N . LYS A 1 102 ? -13.621 0.438 -10.375 1.00 98.19 102 LYS A N 1
ATOM 760 C CA . LYS A 1 102 ? -12.505 -0.422 -10.801 1.00 98.19 102 LYS A CA 1
ATOM 761 C C . LYS A 1 102 ? -11.686 0.247 -11.909 1.00 98.19 102 LYS A C 1
ATOM 763 O O . LYS A 1 102 ? -10.458 0.227 -11.855 1.00 98.19 102 LYS A O 1
ATOM 768 N N . ASP A 1 103 ? -12.350 0.883 -12.874 1.00 98.31 103 ASP A N 1
ATOM 769 C CA . ASP A 1 103 ? -11.691 1.676 -13.918 1.00 98.31 103 ASP A CA 1
ATOM 770 C C . ASP A 1 103 ? -10.978 2.897 -13.345 1.00 98.31 103 ASP A C 1
ATOM 772 O O . ASP A 1 103 ? -9.854 3.195 -13.746 1.00 98.31 103 ASP A O 1
ATOM 776 N N . LEU A 1 104 ? -11.576 3.558 -12.353 1.00 98.19 104 LEU A N 1
ATOM 777 C CA . LEU A 1 104 ? -10.941 4.676 -11.667 1.00 98.19 104 LEU A CA 1
ATOM 778 C C . LEU A 1 104 ? -9.643 4.242 -10.964 1.00 98.19 104 LEU A C 1
ATOM 780 O O . LEU A 1 104 ? -8.647 4.959 -11.037 1.00 98.19 104 LEU A O 1
ATOM 784 N N . LEU A 1 105 ? -9.603 3.049 -10.355 1.00 98.50 105 LEU A N 1
ATOM 785 C CA . LEU A 1 105 ? -8.365 2.505 -9.785 1.00 98.50 105 LEU A CA 1
ATOM 786 C C . LEU A 1 105 ? -7.304 2.245 -10.865 1.00 98.50 105 LEU A C 1
ATOM 788 O O . LEU A 1 105 ? -6.135 2.584 -10.671 1.00 98.50 105 LEU A O 1
ATOM 792 N N . ARG A 1 106 ? -7.696 1.671 -12.010 1.00 98.25 106 ARG A N 1
ATOM 793 C CA . ARG A 1 106 ? -6.783 1.465 -13.148 1.00 98.25 106 ARG A CA 1
ATOM 794 C C . ARG A 1 106 ? -6.188 2.789 -13.625 1.00 98.25 106 ARG A C 1
ATOM 796 O O . ARG A 1 106 ? -4.980 2.877 -13.815 1.00 98.25 106 ARG A O 1
ATOM 803 N N . GLN A 1 107 ? -7.011 3.829 -13.751 1.00 98.06 107 GLN A N 1
ATOM 804 C CA . GLN A 1 107 ? -6.558 5.175 -14.115 1.00 98.06 107 GLN A CA 1
ATOM 805 C C . GLN A 1 107 ? -5.603 5.754 -13.069 1.00 98.06 107 GLN A C 1
ATOM 807 O O . GLN A 1 107 ? -4.560 6.295 -13.428 1.00 98.06 107 GLN A O 1
ATOM 812 N N . TRP A 1 108 ? -5.919 5.592 -11.782 1.00 98.38 108 TRP A N 1
ATOM 813 C CA . TRP A 1 108 ? -5.074 6.060 -10.687 1.00 98.38 108 TRP A CA 1
ATOM 814 C C . TRP A 1 108 ? -3.673 5.452 -10.730 1.00 98.38 108 TRP A C 1
ATOM 816 O O . TRP A 1 108 ? -2.694 6.175 -10.570 1.00 98.38 108 TRP A O 1
ATOM 826 N N . MET A 1 109 ? -3.554 4.144 -10.974 1.00 96.94 109 MET A N 1
ATOM 827 C CA . MET A 1 109 ? -2.259 3.455 -10.951 1.00 96.94 109 MET A CA 1
ATOM 828 C C . MET A 1 109 ? -1.526 3.446 -12.296 1.00 96.94 109 MET A C 1
ATOM 830 O O . MET A 1 109 ? -0.338 3.126 -12.328 1.00 96.94 109 MET A O 1
ATOM 834 N N . ALA A 1 110 ? -2.184 3.793 -13.405 1.00 95.56 110 ALA A N 1
ATOM 835 C CA . ALA A 1 110 ? -1.599 3.770 -14.748 1.00 95.56 110 ALA A CA 1
ATOM 836 C C . ALA A 1 110 ? -0.245 4.510 -14.903 1.00 95.56 110 ALA A C 1
ATOM 838 O O . ALA A 1 110 ? 0.609 3.987 -15.629 1.00 95.56 110 ALA A O 1
ATOM 839 N N . PRO A 1 111 ? 0.025 5.644 -14.223 1.00 95.00 111 PRO A N 1
ATOM 840 C CA . PRO A 1 111 ? 1.320 6.320 -14.309 1.00 95.00 111 PRO A CA 1
ATOM 841 C C . PRO A 1 111 ? 2.345 5.852 -13.262 1.00 95.00 111 PRO A C 1
ATOM 843 O O . PRO A 1 111 ? 3.504 6.249 -13.324 1.00 95.00 111 PRO A O 1
ATOM 846 N N . VAL A 1 112 ? 1.967 4.990 -12.311 1.00 95.50 112 VAL A N 1
ATOM 847 C CA . VAL A 1 112 ? 2.876 4.535 -11.248 1.00 95.50 112 VAL A CA 1
ATOM 848 C C . VAL A 1 112 ? 4.007 3.700 -11.841 1.00 95.50 112 VAL A C 1
ATOM 850 O O . VAL A 1 112 ? 3.746 2.681 -12.483 1.00 95.50 112 VAL A O 1
ATOM 853 N N . ASN A 1 113 ? 5.252 4.104 -11.569 1.00 94.81 113 ASN A N 1
ATOM 854 C CA . ASN A 1 113 ? 6.482 3.386 -11.918 1.00 94.81 113 ASN A CA 1
ATOM 855 C C . ASN A 1 113 ? 6.494 2.860 -13.367 1.00 94.81 113 ASN A C 1
ATOM 857 O O . ASN A 1 113 ? 6.512 1.645 -13.584 1.00 94.81 113 ASN A O 1
ATOM 861 N N . PRO A 1 114 ? 6.481 3.739 -14.386 1.00 93.75 114 PRO A N 1
ATOM 862 C CA . PRO A 1 114 ? 6.467 3.292 -15.772 1.00 93.75 114 PRO A CA 1
ATOM 863 C C . PRO A 1 114 ? 7.762 2.541 -16.090 1.00 93.75 114 PRO A C 1
A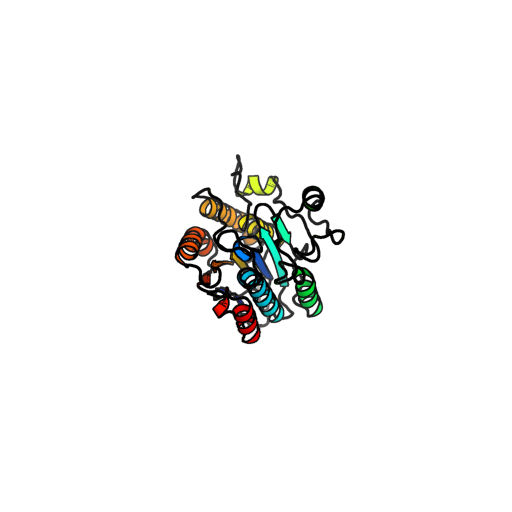TOM 865 O O . PRO A 1 114 ? 8.834 2.942 -15.640 1.00 93.75 114 PRO A O 1
ATOM 868 N N . VAL A 1 115 ? 7.659 1.452 -16.853 1.00 93.75 115 VAL A N 1
ATOM 869 C CA . VAL A 1 115 ? 8.768 0.502 -17.056 1.00 93.75 115 VAL A CA 1
ATOM 870 C C . VAL A 1 115 ? 9.906 1.103 -17.885 1.00 93.75 115 VAL A C 1
ATOM 872 O O . VAL A 1 115 ? 11.061 0.984 -17.503 1.00 93.75 115 VAL A O 1
ATOM 875 N N . GLU A 1 116 ? 9.584 1.777 -18.988 1.00 89.25 116 GLU A N 1
ATOM 876 C CA . GLU A 1 116 ? 10.581 2.237 -19.971 1.00 89.25 116 GLU A CA 1
ATOM 877 C C . GLU A 1 116 ? 10.812 3.753 -19.947 1.00 89.25 116 GLU A C 1
ATOM 879 O O . GLU A 1 116 ? 11.869 4.227 -20.344 1.00 89.25 116 GLU A O 1
ATOM 884 N N . SER A 1 117 ? 9.827 4.535 -19.498 1.00 80.06 117 SER A N 1
ATOM 885 C CA . SER A 1 117 ? 9.796 5.987 -19.722 1.00 80.06 117 SER A CA 1
ATOM 886 C C . SER A 1 117 ? 10.225 6.825 -18.515 1.00 80.06 117 SER A C 1
ATOM 888 O O . SER A 1 117 ? 9.981 8.030 -18.490 1.00 80.06 117 SER A O 1
ATOM 890 N N . SER A 1 118 ? 10.798 6.209 -17.477 1.00 81.44 118 SER A N 1
ATOM 891 C CA . SER A 1 118 ? 11.286 6.932 -16.301 1.00 81.44 118 SER A CA 1
ATOM 892 C C . SER A 1 118 ? 12.324 6.132 -15.522 1.00 81.44 118 SER A C 1
ATOM 894 O O . SER A 1 118 ? 12.168 4.929 -15.322 1.00 81.44 118 SER A O 1
ATOM 896 N N . THR A 1 119 ? 13.337 6.828 -15.016 1.00 81.12 119 THR A N 1
ATOM 897 C CA . THR A 1 119 ? 14.263 6.332 -13.987 1.00 81.12 119 THR A CA 1
ATOM 898 C C . THR A 1 119 ? 13.800 6.704 -12.575 1.00 81.12 119 THR A C 1
ATOM 900 O O . THR A 1 119 ? 14.279 6.143 -11.591 1.00 81.12 119 THR A O 1
ATOM 903 N N . GLU A 1 120 ? 12.827 7.611 -12.459 1.00 89.38 120 GLU A N 1
ATOM 904 C CA . GLU A 1 120 ? 12.216 7.998 -11.191 1.00 89.38 120 GLU A CA 1
ATOM 905 C C . GLU A 1 120 ? 11.217 6.936 -10.719 1.00 89.38 120 GLU A C 1
ATOM 907 O O . GLU A 1 120 ? 10.689 6.129 -11.493 1.00 89.38 120 GLU A O 1
ATOM 912 N N . THR A 1 121 ? 10.984 6.894 -9.414 1.00 90.88 121 THR A N 1
ATOM 913 C CA . THR A 1 121 ? 10.136 5.893 -8.761 1.00 90.88 121 THR A CA 1
ATOM 914 C C . THR A 1 121 ? 9.148 6.609 -7.862 1.00 90.88 121 THR A C 1
ATOM 916 O O . THR A 1 121 ? 9.455 7.648 -7.300 1.00 90.88 121 THR A O 1
ATOM 919 N N . TYR A 1 122 ? 7.957 6.068 -7.657 1.00 92.56 122 TYR A N 1
ATOM 920 C CA . TYR A 1 122 ? 7.068 6.567 -6.622 1.00 92.56 122 TYR A CA 1
ATOM 921 C C . TYR A 1 122 ? 7.809 6.702 -5.277 1.00 92.56 122 TYR A C 1
ATOM 923 O O . TYR A 1 122 ? 8.423 5.762 -4.775 1.00 92.56 122 TYR A O 1
ATOM 931 N N . GLY A 1 123 ? 7.759 7.901 -4.698 1.00 84.00 123 GLY A N 1
ATOM 932 C CA . GLY A 1 123 ? 8.496 8.222 -3.482 1.00 84.00 123 GLY A CA 1
ATOM 933 C C . GLY A 1 123 ? 9.931 8.704 -3.718 1.00 84.00 123 GLY A C 1
ATOM 934 O O . GLY A 1 123 ? 10.488 9.326 -2.823 1.00 84.00 123 GLY A O 1
ATOM 935 N N . SER A 1 124 ? 10.533 8.545 -4.905 1.00 81.19 124 SER A N 1
ATOM 936 C CA . SER A 1 124 ? 11.756 9.299 -5.222 1.00 81.19 124 SER A CA 1
ATOM 937 C C . SER A 1 124 ? 11.491 10.794 -5.074 1.00 81.19 124 SER A C 1
ATOM 939 O O . SER A 1 124 ? 10.349 11.238 -5.197 1.00 81.19 124 SER A O 1
ATOM 941 N N . SER A 1 125 ? 12.545 11.540 -4.725 1.00 71.00 125 SER A N 1
ATOM 942 C CA . SER A 1 125 ? 12.513 12.968 -4.393 1.00 71.00 125 SER A CA 1
ATOM 943 C C . SER A 1 125 ? 11.431 13.722 -5.169 1.00 71.00 125 SER A C 1
ATOM 945 O O . SER A 1 125 ? 11.615 14.096 -6.321 1.00 71.00 125 SER A O 1
ATOM 947 N N . PHE A 1 126 ? 10.291 13.984 -4.521 1.00 81.94 126 PHE A N 1
ATOM 948 C CA . PHE A 1 126 ? 9.153 14.646 -5.162 1.00 81.94 126 PHE A CA 1
ATOM 949 C C . PHE A 1 126 ? 9.446 16.113 -5.538 1.00 81.94 126 PHE A C 1
ATOM 951 O O . PHE A 1 126 ? 8.557 16.824 -6.005 1.00 81.94 126 PHE A O 1
ATOM 958 N N . GLY A 1 127 ? 10.664 16.612 -5.302 1.00 84.81 127 GLY A N 1
ATOM 959 C CA . GLY A 1 127 ? 11.062 17.985 -5.591 1.00 84.81 127 GLY A CA 1
ATOM 960 C C . GLY A 1 127 ? 10.050 18.996 -5.045 1.00 84.81 127 GLY A C 1
ATOM 961 O O . GLY A 1 127 ? 9.608 18.912 -3.897 1.00 84.81 127 GLY A O 1
ATOM 962 N N . LYS A 1 128 ? 9.621 19.935 -5.899 1.00 88.38 128 LYS A N 1
ATOM 963 C CA . LYS A 1 128 ? 8.598 20.939 -5.552 1.00 88.38 128 LYS A CA 1
ATOM 964 C C . LYS A 1 128 ? 7.243 20.315 -5.196 1.00 88.38 128 LYS A C 1
ATOM 966 O O . LYS A 1 128 ? 6.545 20.849 -4.333 1.00 88.38 128 LYS A O 1
ATOM 971 N N . PHE A 1 129 ? 6.885 19.188 -5.815 1.00 92.88 129 PHE A N 1
ATOM 972 C CA . PHE A 1 129 ? 5.642 18.478 -5.509 1.00 92.88 129 PHE A CA 1
ATOM 973 C C . PHE A 1 129 ? 5.635 17.954 -4.069 1.00 92.88 129 PHE A C 1
ATOM 975 O O . PHE A 1 129 ? 4.596 17.987 -3.419 1.00 92.88 129 PHE A O 1
ATOM 982 N N . GLY A 1 130 ? 6.792 17.575 -3.517 1.00 92.12 130 GLY A N 1
ATOM 983 C CA . GLY A 1 130 ? 6.904 17.132 -2.124 1.00 92.12 130 GLY A CA 1
ATOM 984 C C . GLY A 1 130 ? 6.475 18.208 -1.124 1.00 92.12 130 GLY A C 1
ATOM 985 O O . GLY A 1 130 ? 5.756 17.918 -0.170 1.00 92.12 130 GLY A O 1
ATOM 986 N N . GLY A 1 131 ? 6.841 19.468 -1.383 1.00 92.12 131 GLY A N 1
ATOM 987 C CA . GLY A 1 131 ? 6.418 20.607 -0.565 1.00 92.12 131 GLY A CA 1
ATOM 988 C C . GLY A 1 131 ? 4.920 20.909 -0.670 1.00 92.12 131 GLY A C 1
ATOM 989 O O . GLY A 1 131 ? 4.301 21.264 0.332 1.00 92.12 131 GLY A O 1
ATOM 990 N N . LEU A 1 132 ? 4.327 20.745 -1.860 1.00 94.25 132 LEU A N 1
ATOM 991 C CA . LEU A 1 132 ? 2.875 20.841 -2.052 1.00 94.25 132 LEU A CA 1
ATOM 992 C C . LEU A 1 132 ? 2.151 19.717 -1.299 1.00 94.25 132 LEU A C 1
ATOM 994 O O . LEU A 1 132 ? 1.213 19.984 -0.549 1.00 94.25 132 LEU A O 1
ATOM 998 N N . LEU A 1 133 ? 2.616 18.476 -1.460 1.00 94.50 133 LEU A N 1
ATOM 999 C CA . LEU A 1 133 ? 2.036 17.299 -0.823 1.00 94.50 133 LEU A CA 1
ATOM 1000 C C . LEU A 1 133 ? 2.047 17.439 0.702 1.00 94.50 133 LEU A C 1
ATOM 1002 O O . LEU A 1 133 ? 1.001 17.299 1.322 1.00 94.50 133 LEU A O 1
ATOM 1006 N N . ALA A 1 134 ? 3.188 17.806 1.295 1.00 93.00 134 ALA A N 1
ATOM 1007 C CA . ALA A 1 134 ? 3.339 17.950 2.744 1.00 93.00 134 ALA A CA 1
ATOM 1008 C C . ALA A 1 134 ? 2.419 19.018 3.366 1.00 93.00 134 ALA A C 1
ATOM 1010 O O . ALA A 1 134 ? 2.026 18.887 4.522 1.00 93.00 134 ALA A O 1
ATOM 1011 N N . LYS A 1 135 ? 2.073 20.068 2.610 1.00 94.69 135 LYS A N 1
ATOM 1012 C CA . LYS A 1 135 ? 1.170 21.146 3.055 1.00 94.69 135 LYS A CA 1
ATOM 1013 C C . LYS A 1 135 ? -0.303 20.850 2.791 1.00 94.69 135 LYS A C 1
ATOM 1015 O O . LYS A 1 135 ? -1.159 21.582 3.279 1.00 94.69 135 LYS A O 1
ATOM 1020 N N . THR A 1 136 ? -0.601 19.826 1.999 1.00 95.94 136 THR A N 1
ATOM 1021 C CA . THR A 1 136 ? -1.977 19.488 1.652 1.00 95.94 136 THR A CA 1
ATOM 1022 C C . THR A 1 136 ? -2.596 18.690 2.800 1.00 95.94 136 THR A C 1
ATOM 1024 O O . THR A 1 136 ? -2.071 17.624 3.138 1.00 95.94 136 THR A O 1
ATOM 1027 N N . PRO A 1 137 ? -3.679 19.177 3.430 1.00 96.06 137 PRO A N 1
ATOM 1028 C CA . PRO A 1 137 ? -4.349 18.449 4.497 1.00 96.06 137 PRO A CA 1
ATOM 1029 C C . PRO A 1 137 ? -5.098 17.242 3.932 1.00 96.06 137 PRO A C 1
ATOM 1031 O O . PRO A 1 137 ? -5.711 17.315 2.872 1.00 96.06 137 PRO A O 1
ATOM 1034 N N . TRP A 1 138 ? -5.112 16.128 4.656 1.00 95.50 138 TRP A N 1
ATOM 1035 C CA . TRP A 1 138 ? -6.071 15.057 4.387 1.00 95.50 138 TRP A CA 1
ATOM 1036 C C . TRP A 1 138 ? -7.506 15.541 4.702 1.00 95.50 138 TRP A C 1
ATOM 1038 O O . TRP A 1 138 ? -7.684 16.163 5.751 1.00 95.50 138 TRP A O 1
ATOM 1048 N N . PRO A 1 139 ? -8.533 15.260 3.868 1.00 96.31 139 PRO A N 1
ATOM 1049 C CA . PRO A 1 139 ? -8.527 14.478 2.628 1.00 96.31 139 PRO A CA 1
ATOM 1050 C C . PRO A 1 139 ? -8.572 15.346 1.352 1.00 96.31 139 PRO A C 1
ATOM 1052 O O . PRO A 1 139 ? -9.300 15.044 0.412 1.00 96.31 139 PRO A O 1
ATOM 1055 N N . GLN A 1 140 ? -7.816 16.441 1.270 1.00 97.88 140 GLN A N 1
ATOM 1056 C CA . GLN A 1 140 ? -7.752 17.242 0.046 1.00 97.88 140 GLN A CA 1
ATOM 1057 C C . GLN A 1 140 ? -6.986 16.495 -1.063 1.00 97.88 140 GLN A C 1
ATOM 1059 O O . GLN A 1 140 ? -5.851 16.054 -0.871 1.00 97.88 140 GLN A O 1
ATOM 1064 N N . LYS A 1 141 ? -7.617 16.378 -2.240 1.00 97.69 141 LYS A N 1
ATOM 1065 C CA . LYS A 1 141 ? -7.052 15.734 -3.437 1.00 97.69 141 LYS A CA 1
ATOM 1066 C C . LYS A 1 141 ? -6.175 16.707 -4.233 1.00 97.69 141 LYS A C 1
ATOM 1068 O O . LYS A 1 141 ? -6.578 17.844 -4.475 1.00 97.69 141 LYS A O 1
ATOM 1073 N N . ILE A 1 142 ? -5.031 16.226 -4.716 1.00 97.81 142 ILE A N 1
ATOM 1074 C CA . ILE A 1 142 ? -4.151 16.918 -5.667 1.00 97.81 142 ILE A CA 1
ATOM 1075 C C . ILE A 1 142 ? -4.155 16.146 -6.988 1.00 97.81 142 ILE A C 1
ATOM 1077 O O . ILE A 1 142 ? -3.681 15.015 -7.039 1.00 97.81 142 ILE A O 1
ATOM 1081 N N . ASP A 1 143 ? -4.657 16.752 -8.059 1.00 96.94 143 ASP A N 1
ATOM 1082 C CA . ASP A 1 143 ? -4.740 16.153 -9.403 1.00 96.94 143 ASP A CA 1
ATOM 1083 C C . ASP A 1 143 ? -4.087 17.023 -10.493 1.00 96.94 143 ASP A C 1
ATOM 1085 O O . ASP A 1 143 ? -4.292 16.818 -11.687 1.00 96.94 143 ASP A O 1
ATOM 1089 N N . LYS A 1 144 ? -3.262 17.992 -10.081 1.00 94.44 144 LYS A N 1
ATOM 1090 C CA . LYS A 1 144 ? -2.505 18.887 -10.965 1.00 94.44 144 LYS A CA 1
ATOM 1091 C C . LYS A 1 144 ? -1.029 18.866 -10.607 1.00 94.44 144 LYS A C 1
ATOM 1093 O O . LYS A 1 144 ? -0.681 18.743 -9.434 1.00 94.44 144 LYS A O 1
ATOM 1098 N N . ASN A 1 145 ? -0.174 19.050 -11.615 1.00 91.44 145 ASN A N 1
ATOM 1099 C CA . ASN A 1 145 ? 1.288 19.065 -11.466 1.00 91.44 145 ASN A CA 1
ATOM 1100 C C . ASN A 1 145 ? 1.829 17.813 -10.754 1.00 91.44 145 ASN A C 1
ATOM 1102 O O . ASN A 1 145 ? 2.785 17.887 -9.982 1.00 91.44 145 ASN A O 1
ATOM 1106 N N . ILE A 1 146 ? 1.170 16.677 -10.985 1.00 93.38 146 ILE A N 1
ATOM 1107 C CA . ILE A 1 146 ? 1.537 15.391 -10.402 1.00 93.38 146 ILE A CA 1
ATOM 1108 C C . ILE A 1 146 ? 2.797 14.838 -11.087 1.00 93.38 146 ILE A C 1
ATOM 1110 O O . ILE A 1 146 ? 2.968 15.029 -12.295 1.00 93.38 146 ILE A O 1
ATOM 1114 N N . PRO A 1 147 ? 3.674 14.132 -10.357 1.00 93.06 147 PRO A N 1
ATOM 1115 C CA . PRO A 1 147 ? 4.806 13.448 -10.966 1.00 93.06 147 PRO A CA 1
ATOM 1116 C C . PRO A 1 147 ? 4.346 12.344 -11.928 1.00 93.06 147 PRO A C 1
ATOM 1118 O O . PRO A 1 147 ? 3.458 11.559 -11.601 1.00 93.06 147 PRO A O 1
ATOM 1121 N N . SER A 1 148 ? 4.994 12.231 -13.090 1.00 92.44 148 SER A N 1
ATOM 1122 C CA . SER A 1 148 ? 4.653 11.250 -14.139 1.00 92.44 148 SER A CA 1
ATOM 1123 C C . SER A 1 148 ? 4.981 9.792 -13.788 1.00 92.44 148 SER A C 1
ATOM 1125 O O . SER A 1 148 ? 4.649 8.890 -14.550 1.00 92.44 148 SER A O 1
ATOM 1127 N N . PHE A 1 149 ? 5.648 9.570 -12.656 1.00 92.19 149 PHE A N 1
ATOM 1128 C CA . PHE A 1 149 ? 6.050 8.264 -12.132 1.00 92.19 149 PHE A CA 1
ATOM 1129 C C . PHE A 1 149 ? 5.213 7.814 -10.923 1.00 92.19 149 PHE A C 1
ATOM 1131 O O . PHE A 1 149 ? 5.465 6.754 -10.346 1.00 92.19 149 PHE A O 1
ATOM 1138 N N . GLY A 1 150 ? 4.250 8.634 -10.502 1.00 93.75 150 GLY A N 1
ATOM 1139 C CA . GLY A 1 150 ? 3.365 8.371 -9.377 1.00 93.75 150 GLY A CA 1
ATOM 1140 C C . GLY A 1 150 ? 1.915 8.141 -9.793 1.00 93.75 150 GLY A C 1
ATOM 1141 O O . GLY A 1 150 ? 1.623 8.073 -10.984 1.00 93.75 150 GLY A O 1
ATOM 1142 N N . PRO A 1 151 ? 0.985 8.005 -8.832 1.00 96.50 151 PRO A N 1
ATOM 1143 C CA . PRO A 1 151 ? -0.425 7.867 -9.158 1.00 96.50 151 PRO A CA 1
ATOM 1144 C C . PRO A 1 151 ? -1.022 9.124 -9.805 1.00 96.50 151 PRO A C 1
ATOM 1146 O O . PRO A 1 151 ? -0.525 10.233 -9.611 1.00 96.50 151 PRO A O 1
ATOM 1149 N N . ALA A 1 152 ? -2.133 8.961 -10.528 1.00 97.62 152 ALA A N 1
ATOM 1150 C CA . ALA A 1 152 ? -2.788 10.040 -11.277 1.00 97.62 152 ALA A CA 1
ATOM 1151 C C . ALA A 1 152 ? -3.376 11.157 -10.387 1.00 97.62 152 ALA A C 1
ATOM 1153 O O . ALA A 1 152 ? -3.762 12.215 -10.876 1.00 97.62 152 ALA A O 1
ATOM 1154 N N . TRP A 1 153 ? -3.467 10.932 -9.080 1.00 98.12 153 TRP A N 1
ATOM 1155 C CA . TRP A 1 153 ? -3.714 11.968 -8.082 1.00 98.12 153 TRP A CA 1
ATOM 1156 C C . TRP A 1 153 ? -3.176 11.521 -6.729 1.00 98.12 153 TRP A C 1
ATOM 1158 O O . TRP A 1 153 ? -2.888 10.343 -6.492 1.00 98.12 153 TRP A O 1
ATOM 1168 N N . TYR A 1 154 ? -3.044 12.490 -5.834 1.00 97.69 154 TYR A N 1
ATOM 1169 C CA . TYR A 1 154 ? -2.483 12.292 -4.513 1.00 97.69 154 TYR A CA 1
ATOM 1170 C C . TYR A 1 154 ? -3.416 12.782 -3.422 1.00 97.69 154 TYR A C 1
ATOM 1172 O O . TYR A 1 154 ? -4.047 13.832 -3.538 1.00 97.69 154 TYR A O 1
ATOM 1180 N N . TYR A 1 155 ? -3.391 12.044 -2.325 1.00 97.69 155 TYR A N 1
ATOM 1181 C CA . TYR A 1 155 ? -3.756 12.528 -1.010 1.00 97.69 155 TYR A CA 1
ATOM 1182 C C . TYR A 1 155 ? -2.539 12.421 -0.086 1.00 97.69 155 TYR A C 1
ATOM 1184 O O . TYR A 1 155 ? -1.677 11.559 -0.272 1.00 97.69 155 TYR A O 1
ATOM 1192 N N . ASN A 1 156 ? -2.472 13.285 0.925 1.00 95.56 156 ASN A N 1
ATOM 1193 C CA . ASN A 1 156 ? -1.426 13.249 1.944 1.00 95.56 156 ASN A CA 1
ATOM 1194 C C . ASN A 1 156 ? -2.007 12.761 3.273 1.00 95.56 156 ASN A C 1
ATOM 1196 O O . ASN A 1 156 ? -2.337 13.567 4.143 1.00 95.56 156 ASN A O 1
ATOM 1200 N N . TYR A 1 157 ? -2.178 11.446 3.430 1.00 97.38 157 TYR A N 1
ATOM 1201 C CA . TYR A 1 157 ? -2.593 10.926 4.728 1.00 97.38 157 TYR A CA 1
ATOM 1202 C C . TYR A 1 157 ? -1.419 10.951 5.710 1.00 97.38 157 TYR A C 1
ATOM 1204 O O . TYR A 1 157 ? -0.391 10.297 5.503 1.00 97.38 157 TYR A O 1
ATOM 1212 N N . VAL A 1 158 ? -1.619 11.659 6.818 1.00 94.88 158 VAL A N 1
ATOM 1213 C CA . VAL A 1 158 ? -0.759 11.641 8.000 1.00 94.88 158 VAL A CA 1
ATOM 1214 C C . VAL A 1 158 ? -1.628 11.229 9.179 1.00 94.88 158 VAL A C 1
ATOM 1216 O O . VAL A 1 158 ? -2.733 11.746 9.342 1.00 94.88 158 VAL A O 1
ATOM 1219 N N . SER A 1 159 ? -1.138 10.289 9.985 1.00 95.12 159 SER A N 1
ATOM 1220 C CA . SER A 1 159 ? -1.832 9.834 11.188 1.00 95.12 159 SER A CA 1
ATOM 1221 C C . SER A 1 159 ? -2.107 11.028 12.113 1.00 95.12 159 SER A C 1
ATOM 1223 O O . SER A 1 159 ? -1.168 11.769 12.424 1.00 95.12 159 SER A O 1
ATOM 1225 N N . PRO A 1 160 ? -3.356 11.252 12.561 1.00 95.06 160 PRO A N 1
ATOM 1226 C CA . PRO A 1 160 ? -3.640 12.315 13.513 1.00 95.06 160 PRO A CA 1
ATOM 1227 C C . PRO A 1 160 ? -2.841 12.116 14.803 1.00 95.06 160 PRO A C 1
ATOM 1229 O O . PRO A 1 160 ? -2.879 11.041 15.402 1.00 95.06 160 PRO A O 1
ATOM 1232 N N . ARG A 1 161 ? -2.144 13.164 15.261 1.00 94.19 161 ARG A N 1
ATOM 1233 C CA . ARG A 1 161 ? -1.292 13.107 16.462 1.00 94.19 161 ARG A CA 1
ATOM 1234 C C . ARG A 1 161 ? -2.048 12.582 17.684 1.00 94.19 161 ARG A C 1
ATOM 1236 O O . ARG A 1 161 ? -1.505 11.782 18.437 1.00 94.19 161 ARG A O 1
ATOM 1243 N N . SER A 1 162 ? -3.295 13.014 17.868 1.00 95.75 162 SER A N 1
ATOM 1244 C CA . SER A 1 162 ? -4.165 12.557 18.958 1.00 95.75 162 SER A CA 1
ATOM 1245 C C . SER A 1 162 ? -4.362 11.042 18.953 1.00 95.75 162 SER A C 1
ATOM 1247 O O . SER A 1 162 ? -4.305 10.411 20.006 1.00 95.75 162 SER A O 1
ATOM 1249 N N . ASP A 1 163 ? -4.550 10.455 17.772 1.00 96.88 163 ASP A N 1
ATOM 1250 C CA . ASP A 1 163 ? -4.772 9.020 17.625 1.00 96.88 163 ASP A CA 1
ATOM 1251 C C . ASP A 1 163 ? -3.464 8.255 17.846 1.00 96.88 163 ASP A C 1
ATOM 1253 O O . ASP A 1 163 ? -3.459 7.201 18.479 1.00 96.88 163 ASP A O 1
ATOM 1257 N N . GLU A 1 164 ? -2.332 8.801 17.391 1.00 95.75 164 GLU A N 1
ATOM 1258 C CA . GLU A 1 164 ? -1.026 8.211 17.683 1.00 95.75 164 GLU A CA 1
ATOM 1259 C C . GLU A 1 164 ? -0.758 8.144 19.190 1.00 95.75 164 GLU A C 1
ATOM 1261 O O . GLU A 1 164 ? -0.407 7.083 19.701 1.00 95.75 164 GLU A O 1
ATOM 1266 N N . VAL A 1 165 ? -0.979 9.243 19.919 1.00 97.00 165 VAL A N 1
ATOM 1267 C CA . VAL A 1 165 ? -0.827 9.273 21.383 1.00 97.00 165 VAL A CA 1
ATOM 1268 C C . VAL A 1 165 ? -1.771 8.275 22.044 1.00 97.00 165 VAL A C 1
ATOM 1270 O O . VAL A 1 165 ? -1.353 7.511 22.914 1.00 97.00 165 VAL A O 1
ATOM 1273 N N . LYS A 1 166 ? -3.031 8.228 21.598 1.00 97.56 166 LYS A N 1
ATOM 1274 C CA . LYS A 1 166 ? -4.042 7.314 22.141 1.00 97.56 166 LYS A CA 1
ATOM 1275 C C . LYS A 1 166 ? -3.611 5.849 22.036 1.00 97.56 166 LYS A C 1
ATOM 1277 O O . LYS A 1 166 ? -3.749 5.098 23.002 1.00 97.56 166 LYS A O 1
ATOM 1282 N N . TYR A 1 167 ? -3.101 5.423 20.881 1.00 97.62 167 TYR A N 1
ATOM 1283 C CA . TYR A 1 167 ? -2.845 4.002 20.633 1.00 97.62 167 TYR A CA 1
ATOM 1284 C C . TYR A 1 167 ? -1.410 3.566 20.947 1.00 97.62 167 TYR A C 1
ATOM 1286 O O . TYR A 1 167 ? -1.211 2.452 21.444 1.00 97.62 167 TYR A O 1
ATOM 1294 N N . PHE A 1 168 ? -0.420 4.437 20.745 1.00 95.25 168 PHE A N 1
ATOM 1295 C CA . PHE A 1 168 ? 0.994 4.127 20.976 1.00 95.25 168 PHE A CA 1
ATOM 1296 C C . PHE A 1 168 ? 1.535 4.645 22.319 1.00 95.25 168 PHE A C 1
ATOM 1298 O O . PHE A 1 168 ? 2.559 4.141 22.772 1.00 95.25 168 PHE A O 1
ATOM 1305 N N . GLY A 1 169 ? 0.834 5.562 22.996 1.00 93.81 169 GLY A N 1
ATOM 1306 C CA . GLY A 1 169 ? 1.274 6.180 24.254 1.00 93.81 169 GLY A CA 1
ATOM 1307 C C . GLY A 1 169 ? 2.175 7.404 24.051 1.00 93.81 169 GLY A C 1
ATOM 1308 O O . GLY A 1 169 ? 2.525 7.744 22.925 1.00 93.81 169 GLY A O 1
ATOM 1309 N N . GLU A 1 170 ? 2.548 8.074 25.146 1.00 92.62 170 GLU A N 1
ATOM 1310 C CA . GLU A 1 170 ? 3.461 9.227 25.143 1.00 92.62 170 GLU A CA 1
ATOM 1311 C C . GLU A 1 170 ? 4.767 8.867 25.892 1.00 92.62 170 GLU A C 1
ATOM 1313 O O . GLU A 1 170 ? 4.685 8.353 27.010 1.00 92.62 170 GLU A O 1
ATOM 1318 N N . PRO A 1 171 ? 5.961 9.125 25.321 1.00 91.25 171 PRO A N 1
ATOM 1319 C CA . PRO A 1 171 ? 6.181 9.665 23.982 1.00 91.25 171 PRO A CA 1
ATOM 1320 C C . PRO A 1 171 ? 5.817 8.650 22.893 1.00 91.25 171 PRO A C 1
ATOM 1322 O O . PRO A 1 171 ? 6.059 7.452 23.032 1.00 91.25 171 PRO A O 1
ATOM 1325 N N . VAL A 1 172 ? 5.262 9.136 21.782 1.00 91.25 172 VAL A N 1
ATOM 1326 C CA . VAL A 1 172 ? 4.978 8.257 20.637 1.00 91.25 172 VAL A CA 1
ATOM 1327 C C . VAL A 1 172 ? 6.298 7.855 19.981 1.00 91.25 172 VAL A C 1
ATOM 1329 O O . VAL A 1 172 ? 7.115 8.735 19.690 1.00 91.25 172 VAL A O 1
ATOM 1332 N N . PRO A 1 173 ? 6.507 6.560 19.691 1.00 89.50 173 PRO A N 1
ATOM 1333 C CA . PRO A 1 173 ? 7.687 6.108 18.970 1.00 89.50 173 PRO A CA 1
ATOM 1334 C C . PRO A 1 173 ? 7.831 6.833 17.629 1.00 89.50 173 PRO A C 1
ATOM 1336 O O . PRO A 1 173 ? 6.874 6.926 16.861 1.00 89.50 173 PRO A O 1
ATOM 1339 N N . LYS A 1 174 ? 9.041 7.307 17.319 1.00 83.94 174 LYS A N 1
ATOM 1340 C CA . LYS A 1 174 ? 9.339 8.102 16.113 1.00 83.94 174 LYS A CA 1
ATOM 1341 C C . LYS A 1 174 ? 8.824 7.464 14.814 1.00 83.94 174 LYS A C 1
ATOM 1343 O O . LYS A 1 174 ? 8.337 8.168 13.935 1.00 83.94 174 LYS A O 1
ATOM 1348 N N . ASP A 1 175 ? 8.888 6.137 14.733 1.00 86.19 175 ASP A N 1
ATOM 1349 C CA . ASP A 1 175 ? 8.505 5.363 13.552 1.00 86.19 175 ASP A CA 1
ATOM 1350 C C . ASP A 1 175 ? 7.146 4.654 13.703 1.00 86.19 175 ASP A C 1
ATOM 1352 O O . ASP A 1 175 ? 6.800 3.802 12.887 1.00 86.19 175 ASP A O 1
ATOM 1356 N N . ALA A 1 176 ? 6.343 4.992 14.722 1.00 88.56 176 ALA A N 1
ATOM 1357 C CA . ALA A 1 176 ? 5.079 4.313 15.034 1.00 88.56 176 ALA A CA 1
ATOM 1358 C C . ALA A 1 176 ? 4.169 4.153 13.805 1.00 88.56 176 ALA A C 1
ATOM 1360 O O . ALA A 1 176 ? 3.658 3.063 13.542 1.00 88.56 176 ALA A O 1
ATOM 1361 N N . THR A 1 177 ? 4.036 5.214 13.002 1.00 92.31 177 THR A N 1
ATOM 1362 C CA . THR A 1 177 ? 3.232 5.218 11.777 1.00 92.31 177 THR A CA 1
ATOM 1363 C C . THR A 1 177 ? 4.067 5.587 10.545 1.00 92.31 177 THR A C 1
ATOM 1365 O O . THR A 1 177 ? 3.819 6.584 9.873 1.00 92.31 177 THR A O 1
ATOM 1368 N N . ILE A 1 178 ? 5.078 4.788 10.202 1.00 90.75 178 ILE A N 1
ATOM 1369 C CA . ILE A 1 178 ? 5.837 4.920 8.940 1.00 90.75 178 ILE A CA 1
ATOM 1370 C C . ILE A 1 178 ? 5.677 3.667 8.064 1.00 90.75 178 ILE A C 1
ATOM 1372 O O . ILE A 1 178 ? 5.282 2.605 8.544 1.00 90.75 178 ILE A O 1
ATOM 1376 N N . HIS A 1 179 ? 5.967 3.777 6.766 1.00 91.94 179 HIS A N 1
ATOM 1377 C CA . HIS A 1 179 ? 5.876 2.683 5.800 1.00 91.94 179 HIS A CA 1
ATOM 1378 C C . HIS A 1 179 ? 4.486 2.016 5.819 1.00 91.94 179 HIS A C 1
ATOM 1380 O O . HIS A 1 179 ? 3.453 2.692 5.814 1.00 91.94 179 HIS A O 1
ATOM 1386 N N . TRP A 1 180 ? 4.458 0.683 5.854 1.00 94.19 180 TRP A N 1
ATOM 1387 C CA . TRP A 1 180 ? 3.245 -0.121 5.907 1.00 94.19 180 TRP A CA 1
ATOM 1388 C C . TRP A 1 180 ? 2.366 0.240 7.111 1.00 94.19 180 TRP A C 1
ATOM 1390 O O . TRP A 1 180 ? 1.144 0.217 6.990 1.00 94.19 180 TRP A O 1
ATOM 1400 N N . ALA A 1 181 ? 2.958 0.615 8.251 1.00 95.31 181 ALA A N 1
ATOM 1401 C CA . ALA A 1 181 ? 2.209 0.889 9.472 1.00 95.31 181 ALA A CA 1
ATOM 1402 C C . ALA A 1 181 ? 1.323 2.122 9.328 1.00 95.31 181 ALA A C 1
ATOM 1404 O O . ALA A 1 181 ? 0.195 2.103 9.807 1.00 95.31 181 ALA A O 1
ATOM 1405 N N . ARG A 1 182 ? 1.756 3.152 8.585 1.00 95.94 182 ARG A N 1
ATOM 1406 C CA . ARG A 1 182 ? 0.884 4.294 8.262 1.00 95.94 182 ARG A CA 1
ATOM 1407 C C . ARG A 1 182 ? -0.324 3.870 7.432 1.00 95.94 182 ARG A C 1
ATOM 1409 O O . ARG A 1 182 ? -1.437 4.312 7.699 1.00 95.94 182 ARG A O 1
ATOM 1416 N N . GLY A 1 183 ? -0.112 3.003 6.443 1.00 97.25 183 GLY A N 1
ATOM 1417 C CA . GLY A 1 183 ? -1.188 2.481 5.600 1.00 97.25 183 GLY A CA 1
ATOM 1418 C C . GLY A 1 183 ? -2.156 1.577 6.364 1.00 97.25 183 GLY A C 1
ATOM 1419 O O . GLY A 1 183 ? -3.368 1.695 6.199 1.00 97.25 183 GLY A O 1
ATOM 1420 N N . VAL A 1 184 ? -1.650 0.716 7.251 1.00 97.88 184 VAL A N 1
ATOM 1421 C CA . VAL A 1 184 ? -2.497 -0.115 8.118 1.00 97.88 184 VAL A CA 1
ATOM 1422 C C . VAL A 1 184 ? -3.251 0.754 9.123 1.00 97.88 184 VAL A C 1
ATOM 1424 O O . VAL A 1 184 ? -4.446 0.553 9.307 1.00 97.88 184 VAL A O 1
ATOM 1427 N N . PHE A 1 185 ? -2.602 1.755 9.720 1.00 98.00 185 PHE A N 1
ATO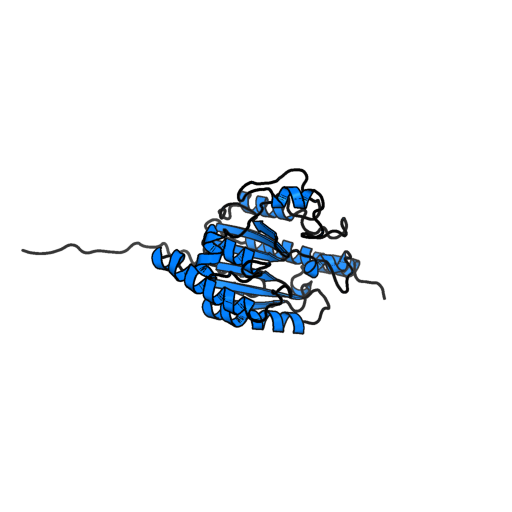M 1428 C CA . PHE A 1 185 ? -3.245 2.690 10.642 1.00 98.00 185 PHE A CA 1
ATOM 1429 C C . PHE A 1 185 ? -4.392 3.442 9.958 1.00 98.00 185 PHE A C 1
ATOM 1431 O O . PHE A 1 185 ? -5.521 3.373 10.435 1.00 98.00 185 PHE A O 1
ATOM 1438 N N . TRP A 1 186 ? -4.138 4.038 8.786 1.00 98.31 186 TRP A N 1
ATOM 1439 C CA . TRP A 1 186 ? -5.163 4.649 7.931 1.00 98.31 186 TRP A CA 1
ATOM 1440 C C . TRP A 1 186 ? -6.342 3.710 7.671 1.00 98.31 186 TRP A C 1
ATOM 1442 O O . TRP A 1 186 ? -7.502 4.090 7.847 1.00 98.31 186 TRP A O 1
ATOM 1452 N N . ALA A 1 187 ? -6.058 2.470 7.271 1.00 98.44 187 ALA A N 1
ATOM 1453 C CA . ALA A 1 187 ? -7.099 1.494 6.998 1.00 98.44 187 ALA A CA 1
ATOM 1454 C C . ALA A 1 187 ? -7.946 1.240 8.255 1.00 98.44 187 ALA A C 1
ATOM 1456 O O . ALA A 1 187 ? -9.172 1.332 8.200 1.00 98.44 187 ALA A O 1
ATOM 1457 N N . LEU A 1 188 ? -7.305 0.992 9.399 1.00 98.19 188 LEU A N 1
ATOM 1458 C CA . LEU A 1 188 ? -7.985 0.660 10.648 1.00 98.19 188 LEU A CA 1
ATOM 1459 C C . LEU A 1 188 ? -8.860 1.801 11.176 1.00 98.19 188 LEU A C 1
ATOM 1461 O O . LEU A 1 188 ? -10.016 1.549 11.518 1.00 98.19 188 LEU A O 1
ATOM 1465 N N . VAL A 1 189 ? -8.321 3.022 11.250 1.00 97.12 189 VAL A N 1
ATOM 1466 C CA . VAL A 1 189 ? -8.993 4.147 11.923 1.00 97.12 189 VAL A CA 1
ATOM 1467 C C . VAL A 1 189 ? -9.941 4.904 10.994 1.00 97.12 189 VAL A C 1
ATOM 1469 O O . VAL A 1 189 ? -10.988 5.380 11.435 1.00 97.12 189 VAL A O 1
ATOM 1472 N N . THR A 1 190 ? -9.617 4.979 9.698 1.00 96.69 190 THR A N 1
ATOM 1473 C CA . THR A 1 190 ? -10.379 5.766 8.717 1.00 96.69 190 THR A CA 1
ATOM 1474 C C . THR A 1 190 ? -11.296 4.900 7.855 1.00 96.69 190 THR A C 1
ATOM 1476 O O . THR A 1 190 ? -12.439 5.280 7.621 1.00 96.69 190 THR A O 1
ATOM 1479 N N . GLN A 1 191 ? -10.827 3.742 7.374 1.00 97.56 191 GLN A N 1
ATOM 1480 C CA . GLN A 1 191 ? -11.571 2.950 6.379 1.00 97.56 191 GLN A CA 1
ATOM 1481 C C . GLN A 1 191 ? -12.436 1.838 6.985 1.00 97.56 191 GLN A C 1
ATOM 1483 O O . GLN A 1 191 ? -13.427 1.438 6.376 1.00 97.56 191 GLN A O 1
ATOM 1488 N N . ARG A 1 192 ? -12.078 1.349 8.177 1.00 96.50 192 ARG A N 1
ATOM 1489 C CA . ARG A 1 192 ? -12.789 0.293 8.922 1.00 96.50 192 ARG A CA 1
ATOM 1490 C C . ARG A 1 192 ? -13.089 -0.979 8.092 1.00 96.50 192 ARG A C 1
ATOM 1492 O O . ARG A 1 192 ? -14.257 -1.383 7.985 1.00 96.50 192 ARG A O 1
ATOM 1499 N N . PRO A 1 193 ? -12.058 -1.583 7.460 1.00 96.44 193 PRO A N 1
ATOM 1500 C CA . PRO A 1 193 ? -12.186 -2.792 6.648 1.00 96.44 193 PRO A CA 1
ATOM 1501 C C . PRO A 1 193 ? -12.557 -4.021 7.486 1.00 96.44 193 PRO A C 1
ATOM 1503 O O . PRO A 1 193 ? -12.388 -4.030 8.699 1.00 96.44 193 PRO A O 1
ATOM 1506 N N . ASP A 1 194 ? -12.954 -5.099 6.811 1.00 94.44 194 ASP A N 1
ATOM 1507 C CA . ASP A 1 194 ? -12.975 -6.455 7.380 1.00 94.44 194 ASP A CA 1
ATOM 1508 C C . ASP A 1 194 ? -11.632 -7.173 7.151 1.00 94.44 194 ASP A C 1
ATOM 1510 O O . ASP A 1 194 ? -11.304 -8.169 7.799 1.00 94.44 194 ASP A O 1
ATOM 1514 N N . THR A 1 195 ? -10.867 -6.722 6.157 1.00 95.56 195 THR A N 1
ATOM 1515 C CA . THR A 1 195 ? -9.614 -7.341 5.724 1.00 95.56 195 THR A CA 1
ATOM 1516 C C . THR A 1 195 ? -8.660 -6.288 5.177 1.00 95.56 195 THR A C 1
ATOM 1518 O O . THR A 1 195 ? -9.033 -5.455 4.350 1.00 95.56 195 THR A O 1
ATOM 1521 N N . ILE A 1 196 ? -7.405 -6.367 5.610 1.00 97.88 196 ILE A N 1
ATOM 1522 C CA . ILE A 1 196 ? -6.291 -5.577 5.098 1.00 97.88 196 ILE A CA 1
ATOM 1523 C C . ILE A 1 196 ? -5.289 -6.525 4.440 1.00 97.88 196 ILE A C 1
ATOM 1525 O O . ILE A 1 196 ? -4.935 -7.557 5.011 1.00 97.88 196 ILE A O 1
ATOM 1529 N N . TYR A 1 197 ? -4.826 -6.157 3.252 1.00 97.19 197 TYR A N 1
ATOM 1530 C CA . TYR A 1 197 ? -3.713 -6.782 2.554 1.00 97.19 197 TYR A CA 1
ATOM 1531 C C . TYR A 1 197 ? -2.534 -5.823 2.518 1.00 97.19 197 TYR A C 1
ATOM 1533 O O . TYR A 1 197 ? -2.626 -4.760 1.913 1.00 97.19 197 TYR A O 1
ATOM 1541 N N . VAL A 1 198 ? -1.430 -6.194 3.150 1.00 96.62 198 VAL A N 1
ATOM 1542 C CA . VAL A 1 198 ? -0.167 -5.460 3.109 1.00 96.62 198 VAL A CA 1
ATOM 1543 C C . VAL A 1 198 ? 0.749 -6.161 2.121 1.00 96.62 198 VAL A C 1
ATOM 1545 O O . VAL A 1 198 ? 1.113 -7.309 2.343 1.00 96.62 198 VAL A O 1
ATOM 1548 N N . LEU A 1 199 ? 1.139 -5.474 1.052 1.00 95.06 199 LEU A N 1
ATOM 1549 C CA . LEU A 1 199 ? 2.177 -5.929 0.136 1.00 95.06 199 LEU A CA 1
ATOM 1550 C C . LEU A 1 199 ? 3.412 -5.058 0.329 1.00 95.06 199 LEU A C 1
ATOM 1552 O O . LEU A 1 199 ? 3.378 -3.852 0.076 1.00 95.06 199 LEU A O 1
ATOM 1556 N N . THR A 1 200 ? 4.491 -5.668 0.802 1.00 92.19 200 THR A N 1
ATOM 1557 C CA . THR A 1 200 ? 5.722 -4.970 1.177 1.00 92.19 200 THR A CA 1
ATOM 1558 C C . THR A 1 200 ? 6.956 -5.719 0.686 1.00 92.19 200 THR A C 1
ATOM 1560 O O . THR A 1 200 ? 6.874 -6.871 0.282 1.00 92.19 200 THR A O 1
ATOM 1563 N N . THR A 1 201 ? 8.109 -5.061 0.705 1.00 85.31 201 THR A N 1
ATOM 1564 C CA . THR A 1 201 ? 9.427 -5.697 0.554 1.00 85.31 201 THR A CA 1
ATOM 1565 C C . THR A 1 201 ? 10.046 -5.847 1.951 1.00 85.31 201 THR A C 1
ATOM 1567 O O . THR A 1 201 ? 9.353 -6.158 2.913 1.00 85.31 201 THR A O 1
ATOM 1570 N N . ASN A 1 202 ? 11.330 -5.542 2.112 1.00 72.00 202 ASN A N 1
ATOM 1571 C CA . ASN A 1 202 ? 12.058 -5.475 3.376 1.00 72.00 202 ASN A CA 1
ATOM 1572 C C . ASN A 1 202 ? 11.885 -4.158 4.169 1.00 72.00 202 ASN A C 1
ATOM 1574 O O . ASN A 1 202 ? 12.582 -3.975 5.166 1.00 72.00 202 ASN A O 1
ATOM 1578 N N . TYR A 1 203 ? 11.010 -3.231 3.754 1.00 71.31 203 TYR A N 1
ATOM 1579 C CA . TYR A 1 203 ? 10.823 -1.947 4.450 1.00 71.31 203 TYR A CA 1
ATOM 1580 C C . TYR A 1 203 ? 10.029 -2.101 5.749 1.00 71.31 203 TYR A C 1
ATOM 1582 O O . TYR A 1 203 ? 8.826 -1.839 5.824 1.00 71.31 203 TYR A O 1
ATOM 1590 N N . LEU A 1 204 ? 10.745 -2.510 6.787 1.00 73.38 204 LEU A N 1
ATOM 1591 C CA . LEU A 1 204 ? 10.347 -2.378 8.178 1.00 73.38 204 LEU A CA 1
ATOM 1592 C C . LEU A 1 204 ? 11.129 -1.223 8.807 1.00 73.38 204 LEU A C 1
ATOM 1594 O O . LEU A 1 204 ? 12.286 -1.014 8.434 1.00 73.38 204 LEU A O 1
ATOM 1598 N N . PRO A 1 205 ? 10.556 -0.511 9.787 1.00 70.44 205 PRO A N 1
ATOM 1599 C CA . PRO A 1 205 ? 11.341 0.387 10.622 1.00 70.44 205 PRO A CA 1
ATOM 1600 C C . PRO A 1 205 ? 12.530 -0.339 11.258 1.00 70.44 205 PRO A C 1
ATOM 1602 O O . PRO A 1 205 ? 12.455 -1.539 11.567 1.00 70.44 205 PRO A O 1
ATOM 1605 N N . SER A 1 206 ? 13.635 0.394 11.416 1.00 61.41 206 SER A N 1
ATOM 1606 C CA . SER A 1 206 ? 14.891 -0.125 11.972 1.00 61.41 206 SER A CA 1
ATOM 1607 C C . SER A 1 206 ? 14.740 -0.574 13.420 1.00 61.41 206 SER A C 1
ATOM 1609 O O . SER A 1 206 ? 15.438 -1.487 13.847 1.00 61.41 206 SER A O 1
ATOM 1611 N N . GLU A 1 207 ? 13.795 0.025 14.145 1.00 65.31 207 GLU A N 1
ATOM 1612 C CA . GLU A 1 207 ? 13.426 -0.363 15.502 1.00 65.31 207 GLU A CA 1
ATOM 1613 C C . GLU A 1 207 ? 12.942 -1.817 15.532 1.00 65.31 207 GLU A C 1
ATOM 1615 O O . GLU A 1 207 ? 11.905 -2.172 14.957 1.00 65.31 207 GLU A O 1
ATOM 1620 N N . GLU A 1 208 ? 13.705 -2.679 16.204 1.00 63.00 208 GLU A N 1
ATOM 1621 C CA . GLU A 1 208 ? 13.495 -4.129 16.202 1.00 63.00 208 GLU A CA 1
ATOM 1622 C C . GLU A 1 208 ? 12.088 -4.492 16.715 1.00 63.00 208 GLU A C 1
ATOM 1624 O O . GLU A 1 208 ? 11.399 -5.316 16.105 1.00 63.00 208 GLU A O 1
ATOM 1629 N N . GLY A 1 209 ? 11.605 -3.760 17.728 1.00 70.44 209 GLY A N 1
ATOM 1630 C CA . GLY A 1 209 ? 10.287 -3.922 18.351 1.00 70.44 209 GLY A CA 1
ATOM 1631 C C . GLY A 1 209 ? 9.101 -3.283 17.618 1.00 70.44 209 GLY A C 1
ATOM 1632 O O . GLY A 1 209 ? 7.971 -3.415 18.090 1.00 70.44 209 GLY A O 1
ATOM 1633 N N . HIS A 1 210 ? 9.302 -2.607 16.482 1.00 82.38 210 HIS A N 1
ATOM 1634 C CA . HIS A 1 210 ? 8.234 -1.841 15.824 1.00 82.38 210 HIS A CA 1
ATOM 1635 C C . HIS A 1 210 ? 6.978 -2.668 15.469 1.00 82.38 210 HIS A C 1
ATOM 1637 O O . HIS A 1 210 ? 5.877 -2.254 15.845 1.00 82.38 210 HIS A O 1
ATOM 1643 N N . PRO A 1 211 ? 7.075 -3.865 14.852 1.00 83.56 211 PRO A N 1
ATOM 1644 C CA . PRO A 1 211 ? 5.887 -4.676 14.582 1.00 83.56 211 PRO A CA 1
ATOM 1645 C C . PRO A 1 211 ? 5.133 -5.100 15.847 1.00 83.56 211 PRO A C 1
ATOM 1647 O O . PRO A 1 211 ? 3.906 -5.195 15.825 1.00 83.56 211 PRO A O 1
ATOM 1650 N N . GLN A 1 212 ? 5.839 -5.324 16.960 1.00 89.19 212 GLN A N 1
ATOM 1651 C CA . GLN A 1 212 ? 5.216 -5.639 18.245 1.00 89.19 212 GLN A CA 1
ATOM 1652 C C . GLN A 1 212 ? 4.485 -4.415 18.813 1.00 89.19 212 GLN A C 1
ATOM 1654 O O . GLN A 1 212 ? 3.315 -4.521 19.170 1.00 89.19 212 GLN A O 1
ATOM 1659 N N . GLN A 1 213 ? 5.116 -3.238 18.797 1.00 90.88 213 GLN A N 1
ATOM 1660 C CA . GLN A 1 213 ? 4.479 -1.981 19.208 1.00 90.88 213 GLN A CA 1
ATOM 1661 C C . GLN A 1 213 ? 3.206 -1.704 18.398 1.00 90.88 213 GLN A C 1
ATOM 1663 O O . GLN A 1 213 ? 2.157 -1.386 18.960 1.00 90.88 213 GLN A O 1
ATOM 1668 N N . PHE A 1 214 ? 3.263 -1.890 17.075 1.00 94.69 214 PHE A N 1
ATOM 1669 C CA . PHE A 1 214 ? 2.086 -1.745 16.224 1.00 94.69 214 PHE A CA 1
ATOM 1670 C C . PHE A 1 214 ? 1.026 -2.816 16.511 1.00 94.69 214 PHE A C 1
ATOM 1672 O O . PHE A 1 214 ? -0.167 -2.531 16.459 1.00 94.69 214 PHE A O 1
ATOM 1679 N N . THR A 1 215 ? 1.433 -4.041 16.852 1.00 95.75 215 THR A N 1
ATOM 1680 C CA . THR A 1 215 ? 0.505 -5.110 17.254 1.00 95.75 215 THR A CA 1
ATOM 1681 C C . THR A 1 215 ? -0.284 -4.728 18.505 1.00 95.75 215 THR A C 1
ATOM 1683 O O . THR A 1 215 ? -1.482 -5.006 18.587 1.00 95.75 215 THR A O 1
ATOM 1686 N N . ASP A 1 216 ? 0.350 -4.066 19.469 1.00 96.00 216 ASP A N 1
ATOM 1687 C CA . ASP A 1 216 ? -0.328 -3.620 20.685 1.00 96.00 216 ASP A CA 1
ATOM 1688 C C . ASP A 1 216 ? -1.253 -2.425 20.417 1.00 96.00 216 ASP A C 1
ATOM 1690 O O . ASP A 1 216 ? -2.384 -2.409 20.908 1.00 96.00 216 ASP A O 1
ATOM 1694 N N . ALA A 1 217 ? -0.850 -1.493 19.546 1.00 97.31 217 ALA A N 1
ATOM 1695 C CA . ALA A 1 217 ? -1.738 -0.444 19.043 1.00 97.31 217 ALA A CA 1
ATOM 1696 C C . ALA A 1 217 ? -2.954 -1.029 18.296 1.00 97.31 217 ALA A C 1
ATOM 1698 O O . ALA A 1 217 ? -4.085 -0.622 18.549 1.00 97.31 217 ALA A O 1
ATOM 1699 N N . TYR A 1 218 ? -2.753 -2.035 17.438 1.00 98.00 218 TYR A N 1
ATOM 1700 C CA . TYR A 1 218 ? -3.825 -2.732 16.718 1.00 98.00 218 TYR A CA 1
ATOM 1701 C C . TYR A 1 218 ? -4.884 -3.314 17.666 1.00 98.00 218 TYR A C 1
ATOM 1703 O O . TYR A 1 218 ? -6.078 -3.160 17.405 1.00 98.00 218 TYR A O 1
ATOM 1711 N N . LYS A 1 219 ? -4.474 -3.951 18.773 1.00 97.88 219 LYS A N 1
ATOM 1712 C CA . LYS A 1 219 ? -5.415 -4.503 19.766 1.00 97.88 219 LYS A CA 1
ATOM 1713 C C . LYS A 1 219 ? -6.281 -3.402 20.379 1.00 97.88 219 LYS A C 1
ATOM 1715 O O . LYS A 1 219 ? -7.501 -3.531 20.363 1.00 97.88 219 LYS A O 1
ATOM 1720 N N . LYS A 1 220 ? -5.663 -2.297 20.813 1.00 98.12 220 LYS A N 1
ATOM 1721 C CA . LYS A 1 220 ? -6.374 -1.136 21.374 1.00 98.12 220 LYS A CA 1
ATOM 1722 C C . LYS A 1 220 ? -7.331 -0.499 20.364 1.00 98.12 220 LYS A C 1
ATOM 1724 O O . LYS A 1 220 ? -8.451 -0.152 20.717 1.00 98.12 220 LYS A O 1
ATOM 1729 N N . ILE A 1 221 ? -6.916 -0.373 19.100 1.00 98.31 221 ILE A N 1
ATOM 1730 C CA . ILE A 1 221 ? -7.781 0.132 18.021 1.00 98.31 221 ILE A CA 1
ATOM 1731 C C . ILE A 1 221 ? -8.987 -0.795 17.819 1.00 98.31 221 ILE A C 1
ATOM 1733 O O . ILE A 1 221 ? -10.104 -0.318 17.630 1.00 98.31 221 ILE A O 1
ATOM 1737 N N . CYS A 1 222 ? -8.782 -2.116 17.857 1.00 98.06 222 CYS A N 1
ATOM 1738 C CA . CYS A 1 222 ? -9.876 -3.081 17.748 1.00 98.06 222 CYS A CA 1
ATOM 1739 C C . CYS A 1 222 ? -10.876 -2.946 18.897 1.00 98.06 222 CYS A C 1
ATOM 1741 O O . CYS A 1 222 ? -12.076 -2.922 18.642 1.00 98.06 222 CYS A O 1
ATOM 1743 N N . GLU A 1 223 ? -10.389 -2.821 20.127 1.00 97.25 223 GLU A N 1
ATOM 1744 C CA . GLU A 1 223 ? -11.234 -2.626 21.307 1.00 97.25 223 GLU A CA 1
ATOM 1745 C C . GLU A 1 223 ? -12.050 -1.331 21.193 1.00 97.25 223 GLU A C 1
ATOM 1747 O O . GLU A 1 223 ? -13.265 -1.356 21.355 1.00 97.25 223 GLU A O 1
ATOM 1752 N N . ASP A 1 224 ? -11.410 -0.218 20.830 1.00 97.25 224 ASP A N 1
ATOM 1753 C CA . ASP A 1 224 ? -12.040 1.107 20.791 1.00 97.25 224 ASP A CA 1
ATOM 1754 C C . ASP A 1 224 ? -12.995 1.317 19.605 1.00 97.25 224 ASP A C 1
ATOM 1756 O O . ASP A 1 224 ? -14.060 1.914 19.753 1.00 97.25 224 ASP A O 1
ATOM 1760 N N . ILE A 1 225 ? -12.630 0.841 18.411 1.00 96.75 225 ILE A N 1
ATOM 1761 C CA . ILE A 1 225 ? -13.391 1.114 17.184 1.00 96.75 225 ILE A CA 1
ATOM 1762 C C . ILE A 1 225 ? -14.301 -0.049 16.815 1.00 96.75 225 ILE A C 1
ATOM 1764 O O . ILE A 1 225 ? -15.425 0.183 16.373 1.00 96.75 225 ILE A O 1
ATOM 1768 N N . TYR A 1 226 ? -13.824 -1.287 16.932 1.00 95.69 226 TYR A N 1
ATOM 1769 C CA . TYR A 1 226 ? -14.512 -2.427 16.338 1.00 95.69 226 TYR A CA 1
ATOM 1770 C C . TYR A 1 226 ? -15.429 -3.099 17.345 1.00 95.69 226 TYR A C 1
ATOM 1772 O O . TYR A 1 226 ? -16.624 -3.196 17.091 1.00 95.69 226 TYR A O 1
ATOM 1780 N N . ASP A 1 227 ? -14.913 -3.482 18.508 1.00 93.62 227 ASP A N 1
ATOM 1781 C CA . ASP A 1 227 ? -15.708 -4.197 19.504 1.00 93.62 227 ASP A CA 1
ATOM 1782 C C . ASP A 1 227 ? -16.825 -3.312 20.071 1.00 93.62 227 ASP A C 1
ATOM 1784 O O . ASP A 1 227 ? -17.977 -3.739 20.129 1.00 93.62 227 ASP A O 1
ATOM 1788 N N . VAL A 1 228 ? -16.515 -2.050 20.397 1.00 92.38 228 VAL A N 1
ATOM 1789 C CA . VAL A 1 228 ? -17.501 -1.063 20.877 1.00 92.38 228 VAL A CA 1
ATOM 1790 C C . VAL A 1 228 ? -18.630 -0.836 19.866 1.00 92.38 228 VAL A C 1
ATOM 1792 O O . VAL A 1 228 ? -19.778 -0.640 20.255 1.00 92.38 228 VAL A O 1
A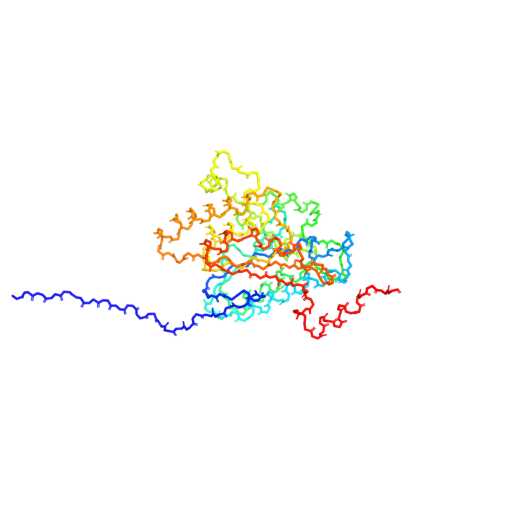TOM 1795 N N . GLN A 1 229 ? -18.332 -0.879 18.565 1.00 89.62 229 GLN A N 1
ATOM 1796 C CA . GLN A 1 229 ? -19.327 -0.676 17.504 1.00 89.62 229 GLN A CA 1
ATOM 1797 C C . GLN A 1 229 ? -19.949 -1.989 17.005 1.00 89.62 229 GLN A C 1
ATOM 1799 O O . GLN A 1 229 ? -20.717 -1.971 16.043 1.00 89.62 229 GLN A O 1
ATOM 1804 N N . GLY A 1 230 ? -19.602 -3.133 17.604 1.00 85.50 230 GLY A N 1
ATOM 1805 C CA . GLY A 1 230 ? -20.035 -4.450 17.134 1.00 85.50 230 GLY A CA 1
ATOM 1806 C C . GLY A 1 230 ? -19.530 -4.806 15.727 1.00 85.50 230 GLY A C 1
ATOM 1807 O O . GLY A 1 230 ? -20.136 -5.629 15.041 1.00 85.50 230 GLY A O 1
ATOM 1808 N N . LEU A 1 231 ? -18.444 -4.181 15.265 1.00 86.31 231 LEU A N 1
ATOM 1809 C CA . LEU A 1 231 ? -17.798 -4.493 13.994 1.00 86.31 231 LEU A CA 1
ATOM 1810 C C . LEU A 1 231 ? -16.878 -5.707 14.140 1.00 86.31 231 LEU A C 1
ATOM 1812 O O . LEU A 1 231 ? -16.222 -5.925 15.157 1.00 86.31 231 LEU A O 1
ATOM 1816 N N . LYS A 1 232 ? -16.756 -6.477 13.059 1.00 88.56 232 LYS A N 1
ATOM 1817 C CA . LYS A 1 232 ? -15.786 -7.567 12.972 1.00 88.56 232 LYS A CA 1
ATOM 1818 C C . LYS A 1 232 ? -14.360 -7.005 13.012 1.00 88.56 232 LYS A C 1
ATOM 1820 O O . LYS A 1 232 ? -14.012 -6.171 12.180 1.00 88.56 232 LYS A O 1
ATOM 1825 N N . ARG A 1 233 ? -13.516 -7.521 13.912 1.00 94.62 233 ARG A N 1
ATOM 1826 C CA . ARG A 1 233 ? -12.077 -7.204 13.927 1.00 94.62 233 ARG A CA 1
ATOM 1827 C C . ARG A 1 233 ? -11.421 -7.581 12.582 1.00 94.62 233 ARG A C 1
ATOM 1829 O O . ARG A 1 233 ? -11.631 -8.709 12.117 1.00 94.62 233 ARG A O 1
ATOM 1836 N N . PRO A 1 234 ? -10.631 -6.690 11.963 1.00 95.69 234 PRO A N 1
ATOM 1837 C CA . PRO A 1 234 ? -10.079 -6.924 10.637 1.00 95.69 234 PRO A CA 1
ATOM 1838 C C . PRO A 1 234 ? -8.907 -7.899 10.665 1.00 95.69 234 PRO A C 1
ATOM 1840 O O . PRO A 1 234 ? -8.023 -7.800 11.510 1.00 95.69 234 PRO A O 1
ATOM 1843 N N . THR A 1 235 ? -8.829 -8.793 9.682 1.00 96.75 235 THR A N 1
ATOM 1844 C CA . THR A 1 235 ? -7.606 -9.585 9.476 1.00 96.75 235 THR A CA 1
ATOM 1845 C C . THR A 1 235 ? -6.541 -8.742 8.784 1.00 96.75 235 THR A C 1
ATOM 1847 O O . THR A 1 235 ? -6.862 -8.072 7.800 1.00 96.75 235 THR A O 1
ATOM 1850 N N . VAL A 1 236 ? -5.280 -8.832 9.213 1.00 97.31 236 VAL A N 1
ATOM 1851 C CA . VAL A 1 236 ? -4.144 -8.209 8.520 1.00 97.31 236 VAL A CA 1
ATOM 1852 C C . VAL A 1 236 ? -3.313 -9.300 7.861 1.00 97.31 236 VAL A C 1
ATOM 1854 O O . VAL A 1 236 ? -2.619 -10.066 8.526 1.00 97.31 236 VAL A O 1
ATOM 1857 N N . ASN A 1 237 ? -3.412 -9.382 6.539 1.00 96.31 237 ASN A N 1
ATOM 1858 C CA . ASN A 1 237 ? -2.665 -10.329 5.728 1.00 96.31 237 ASN A CA 1
ATOM 1859 C C . ASN A 1 237 ? -1.432 -9.643 5.150 1.00 96.31 237 ASN A C 1
ATOM 1861 O O . ASN A 1 237 ? -1.545 -8.537 4.627 1.00 96.31 237 ASN A O 1
ATOM 1865 N N . VAL A 1 238 ? -0.274 -10.288 5.231 1.00 95.19 238 VAL A N 1
ATOM 1866 C CA . VAL A 1 238 ? 1.005 -9.708 4.826 1.00 95.19 238 VAL A CA 1
ATOM 1867 C C . VAL A 1 238 ? 1.647 -10.570 3.753 1.00 95.19 238 VAL A C 1
ATOM 1869 O O . VAL A 1 238 ? 1.874 -11.760 3.948 1.00 95.19 238 VAL A O 1
ATOM 1872 N N . VAL A 1 239 ? 1.970 -9.943 2.634 1.00 93.88 239 VAL A N 1
ATOM 1873 C CA . VAL A 1 239 ? 2.721 -10.525 1.531 1.00 93.88 239 VAL A CA 1
ATOM 1874 C C . VAL A 1 239 ? 4.046 -9.782 1.453 1.00 93.88 239 VAL A C 1
ATOM 1876 O O . VAL A 1 239 ? 4.069 -8.557 1.292 1.00 93.88 239 VAL A O 1
ATOM 1879 N N . VAL A 1 240 ? 5.149 -10.512 1.584 1.00 92.19 240 VAL A N 1
ATOM 1880 C CA . VAL A 1 240 ? 6.494 -9.953 1.442 1.00 92.19 240 VAL A CA 1
ATOM 1881 C C . VAL A 1 240 ? 7.072 -10.387 0.106 1.00 92.19 240 VAL A C 1
ATOM 1883 O O . VAL A 1 240 ? 7.126 -11.574 -0.194 1.00 92.19 240 VAL A O 1
ATOM 1886 N N . LEU A 1 241 ? 7.497 -9.427 -0.705 1.00 87.88 241 LEU A N 1
ATOM 1887 C CA . LEU A 1 241 ? 7.976 -9.676 -2.056 1.00 87.88 241 LEU A CA 1
ATOM 1888 C C . LEU A 1 241 ? 9.497 -9.575 -2.171 1.00 87.88 241 LEU A C 1
ATOM 1890 O O . LEU A 1 241 ? 10.135 -8.724 -1.541 1.00 87.88 241 LEU A O 1
ATOM 1894 N N . THR A 1 242 ? 10.054 -10.415 -3.034 1.00 82.00 242 THR A N 1
ATOM 1895 C CA . THR A 1 242 ? 11.402 -10.297 -3.590 1.00 82.00 242 THR A CA 1
ATOM 1896 C C . THR A 1 242 ? 11.340 -9.804 -5.037 1.00 82.00 242 THR A C 1
ATOM 1898 O O . THR A 1 242 ? 10.333 -9.944 -5.733 1.00 82.00 242 THR A O 1
ATOM 1901 N N . ASN A 1 243 ? 12.439 -9.212 -5.503 1.00 74.62 243 ASN A N 1
ATOM 1902 C CA . ASN A 1 243 ? 12.626 -8.946 -6.928 1.00 74.62 243 ASN A CA 1
ATOM 1903 C C . ASN A 1 243 ? 12.955 -10.246 -7.676 1.00 74.62 243 ASN A C 1
ATOM 1905 O O . ASN A 1 243 ? 13.510 -11.171 -7.082 1.00 74.62 243 ASN A O 1
ATOM 1909 N N . ALA A 1 244 ? 12.667 -10.284 -8.979 1.00 70.81 244 ALA A N 1
ATOM 1910 C CA . ALA A 1 244 ? 13.035 -11.408 -9.839 1.00 70.81 244 ALA A CA 1
ATOM 1911 C C . ALA A 1 244 ? 14.544 -11.703 -9.743 1.00 70.81 244 ALA A C 1
ATOM 1913 O O . ALA A 1 244 ? 15.370 -10.786 -9.807 1.00 70.81 244 ALA A O 1
ATOM 1914 N N . GLY A 1 245 ? 14.907 -12.974 -9.551 1.00 67.94 245 GLY A N 1
ATOM 1915 C CA . GLY A 1 245 ? 16.303 -13.398 -9.388 1.00 67.94 245 GLY A CA 1
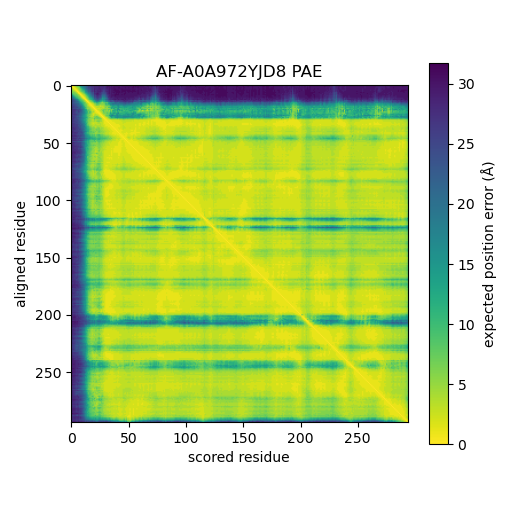ATOM 1916 C C . GLY A 1 245 ? 17.000 -12.941 -8.092 1.00 67.94 245 GLY A C 1
ATOM 1917 O O . GLY A 1 245 ? 18.225 -13.047 -7.991 1.00 67.94 245 GLY A O 1
ATOM 1918 N N . ALA A 1 246 ? 16.274 -12.415 -7.097 1.00 75.44 246 ALA A N 1
ATOM 1919 C CA . ALA A 1 246 ? 16.825 -12.076 -5.781 1.00 75.44 246 ALA A CA 1
ATOM 1920 C C . ALA A 1 246 ? 16.653 -13.217 -4.756 1.00 75.44 246 ALA A C 1
ATOM 1922 O O . ALA A 1 246 ? 15.775 -14.061 -4.867 1.00 75.44 246 ALA A O 1
ATOM 1923 N N . ASN A 1 247 ? 17.481 -13.228 -3.704 1.00 81.75 247 ASN A N 1
ATOM 1924 C CA . ASN A 1 247 ? 17.405 -14.222 -2.625 1.00 81.75 247 ASN A CA 1
ATOM 1925 C C . ASN A 1 247 ? 16.236 -13.934 -1.652 1.00 81.75 247 ASN A C 1
ATOM 1927 O O . ASN A 1 247 ? 16.145 -12.829 -1.108 1.00 81.75 247 ASN A O 1
ATOM 1931 N N . SER A 1 248 ? 15.402 -14.942 -1.361 1.00 85.50 248 SER A N 1
ATOM 1932 C CA . SER A 1 248 ? 14.214 -14.833 -0.494 1.00 85.50 248 SER A CA 1
ATOM 1933 C C . SER A 1 248 ? 14.475 -14.801 1.015 1.00 85.50 248 SER A C 1
ATOM 1935 O O . SER A 1 248 ? 13.587 -14.417 1.779 1.00 85.50 248 SER A O 1
ATOM 1937 N N . ARG A 1 249 ? 15.697 -15.081 1.489 1.00 86.62 249 ARG A N 1
ATOM 1938 C CA . ARG A 1 249 ? 16.049 -15.083 2.924 1.00 86.62 249 ARG A CA 1
ATOM 1939 C C . ARG A 1 249 ? 15.715 -13.762 3.625 1.00 86.62 249 ARG A C 1
ATOM 1941 O O . ARG A 1 249 ? 15.290 -13.775 4.777 1.00 86.62 249 ARG A O 1
ATOM 1948 N N . GLY A 1 250 ? 15.918 -12.626 2.956 1.00 85.00 250 GLY A N 1
ATOM 1949 C CA . GLY A 1 250 ? 15.566 -11.313 3.507 1.00 85.00 250 GLY A CA 1
ATOM 1950 C C . GLY A 1 250 ? 14.055 -11.142 3.680 1.00 85.00 250 GLY A C 1
ATOM 1951 O O . GLY A 1 250 ? 13.607 -10.703 4.736 1.00 85.00 250 GLY A O 1
ATOM 1952 N N . ALA A 1 251 ? 13.277 -11.555 2.677 1.00 88.50 251 ALA A N 1
ATOM 1953 C CA . ALA A 1 251 ? 11.819 -11.493 2.706 1.00 88.50 251 ALA A CA 1
ATOM 1954 C C . ALA A 1 251 ? 11.221 -12.412 3.785 1.00 88.50 251 ALA A C 1
ATOM 1956 O O . ALA A 1 251 ? 10.329 -11.988 4.517 1.00 88.50 251 ALA A O 1
ATOM 1957 N N . LEU A 1 252 ? 11.764 -13.623 3.949 1.00 90.62 252 LEU A N 1
ATOM 1958 C CA . LEU A 1 252 ? 11.361 -14.558 5.007 1.00 90.62 252 LEU A CA 1
ATOM 1959 C C . LEU A 1 252 ? 11.575 -13.960 6.405 1.00 90.62 252 LEU A C 1
ATOM 1961 O O . LEU A 1 252 ? 10.639 -13.918 7.199 1.00 90.62 252 LEU A O 1
ATOM 1965 N N . LYS A 1 253 ? 12.758 -13.388 6.674 1.00 89.56 253 LYS A N 1
ATOM 1966 C CA . LYS A 1 253 ? 13.037 -12.684 7.941 1.00 89.56 253 LYS A CA 1
ATOM 1967 C C . LYS A 1 253 ? 12.102 -11.498 8.171 1.00 89.56 253 LYS A C 1
ATOM 1969 O O . LYS A 1 253 ? 11.671 -11.240 9.292 1.00 89.56 253 LYS A O 1
ATOM 1974 N N . THR A 1 254 ? 11.780 -10.750 7.117 1.00 90.31 254 THR A N 1
ATOM 1975 C CA . THR A 1 254 ? 10.798 -9.666 7.210 1.00 90.31 254 THR A CA 1
ATOM 1976 C C . THR A 1 254 ? 9.413 -10.201 7.571 1.00 90.31 254 THR A C 1
ATOM 1978 O O . THR A 1 254 ? 8.762 -9.623 8.439 1.00 90.31 254 THR A O 1
ATOM 1981 N N . LEU A 1 255 ? 8.970 -11.308 6.968 1.00 92.62 255 LEU A N 1
ATOM 1982 C CA . LEU A 1 255 ? 7.678 -11.913 7.284 1.00 92.62 255 LEU A CA 1
ATOM 1983 C C . LEU A 1 255 ? 7.616 -12.422 8.733 1.00 92.62 255 LEU A C 1
ATOM 1985 O O . LEU A 1 255 ? 6.608 -12.210 9.405 1.00 92.62 255 LEU A O 1
ATOM 1989 N N . GLU A 1 256 ? 8.694 -13.022 9.245 1.00 92.31 256 GLU A N 1
ATOM 1990 C CA . GLU A 1 256 ? 8.797 -13.448 10.650 1.00 92.31 256 GLU A CA 1
ATOM 1991 C C . GLU A 1 256 ? 8.545 -12.284 11.617 1.00 92.31 256 GLU A C 1
ATOM 1993 O O . GLU A 1 256 ? 7.790 -12.426 12.583 1.00 92.31 256 GLU A O 1
ATOM 1998 N N . ARG A 1 257 ? 9.087 -11.095 11.316 1.00 91.38 257 ARG A N 1
ATOM 1999 C CA . ARG A 1 257 ? 8.856 -9.882 12.116 1.00 91.38 257 ARG A CA 1
ATOM 2000 C C . ARG A 1 257 ? 7.388 -9.434 12.122 1.00 91.38 257 ARG A C 1
ATOM 2002 O O . ARG A 1 257 ? 6.955 -8.827 13.097 1.00 91.38 257 ARG A O 1
ATOM 2009 N N . PHE A 1 258 ? 6.596 -9.757 11.098 1.00 93.00 258 PHE A N 1
ATOM 2010 C CA . PHE A 1 258 ? 5.143 -9.525 11.090 1.00 93.00 258 PHE A CA 1
ATOM 2011 C C . PHE A 1 258 ? 4.341 -10.570 11.884 1.00 93.00 258 PHE A C 1
ATOM 2013 O O . PHE A 1 258 ? 3.142 -10.376 12.102 1.00 93.00 258 PHE A O 1
ATOM 2020 N N . GLY A 1 259 ? 4.975 -11.655 12.342 1.00 93.75 259 GLY A N 1
ATOM 2021 C CA . GLY A 1 259 ? 4.338 -12.768 13.048 1.00 93.75 259 GLY A CA 1
ATOM 2022 C C . GLY A 1 259 ? 3.377 -12.355 14.173 1.00 93.75 259 GLY A C 1
ATOM 2023 O O . GLY A 1 259 ? 2.241 -12.845 14.182 1.00 93.75 259 GLY A O 1
ATOM 2024 N N . PRO A 1 260 ? 3.750 -11.432 15.085 1.00 94.94 260 PRO A N 1
ATOM 2025 C CA . PRO A 1 260 ? 2.850 -10.958 16.137 1.00 94.94 260 PRO A CA 1
ATOM 2026 C C . PRO A 1 260 ? 1.550 -10.342 15.604 1.00 94.94 260 PRO A C 1
ATOM 2028 O O . PRO A 1 260 ? 0.469 -10.692 16.084 1.00 94.94 260 PRO A O 1
ATOM 2031 N N . LEU A 1 261 ? 1.631 -9.491 14.576 1.00 95.62 261 LEU A N 1
ATOM 2032 C CA . LEU A 1 261 ? 0.473 -8.815 13.984 1.00 95.62 261 LEU A CA 1
ATOM 2033 C C . LEU A 1 261 ? -0.425 -9.798 13.227 1.00 95.62 261 LEU A C 1
ATOM 2035 O O . LEU A 1 261 ? -1.650 -9.773 13.377 1.00 95.62 261 LEU A O 1
ATOM 2039 N N . ILE A 1 262 ? 0.180 -10.692 12.440 1.00 96.00 262 ILE A N 1
ATOM 2040 C CA . ILE A 1 262 ? -0.534 -11.741 11.702 1.00 96.00 262 ILE A CA 1
ATOM 2041 C C . ILE A 1 262 ? -1.306 -12.624 12.689 1.00 96.00 262 ILE A C 1
ATOM 2043 O O . ILE A 1 262 ? -2.507 -12.839 12.523 1.00 96.00 262 ILE A O 1
ATOM 2047 N N . LYS A 1 263 ? -0.653 -13.067 13.772 1.00 96.56 263 LYS A N 1
ATOM 2048 C CA . LYS A 1 263 ? -1.283 -13.883 14.817 1.00 96.56 263 LYS A CA 1
ATOM 2049 C C . LYS A 1 263 ? -2.401 -13.127 15.538 1.00 96.56 263 LYS A C 1
ATOM 2051 O O . LYS A 1 263 ? -3.495 -13.667 15.688 1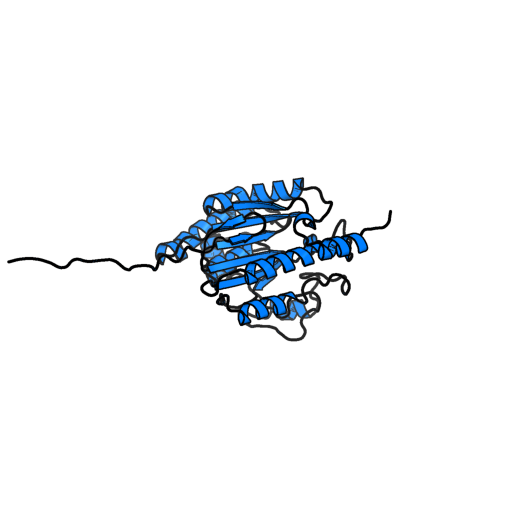.00 96.56 263 LYS A O 1
ATOM 2056 N N . ALA A 1 264 ? -2.155 -11.886 15.962 1.00 96.94 264 ALA A N 1
ATOM 2057 C CA . ALA A 1 264 ? -3.130 -11.079 16.701 1.00 96.94 264 ALA A CA 1
ATOM 2058 C C . ALA A 1 264 ? -4.383 -10.751 15.874 1.00 96.94 264 ALA A C 1
ATOM 2060 O O . ALA A 1 264 ? -5.489 -10.716 16.412 1.00 96.94 264 ALA A O 1
ATOM 2061 N N . SER A 1 265 ? -4.221 -10.544 14.567 1.00 96.62 265 SER A N 1
ATOM 2062 C CA . SER A 1 265 ? -5.326 -10.262 13.646 1.00 96.62 265 SER A CA 1
ATOM 2063 C C . SER A 1 265 ? -5.971 -11.512 13.043 1.00 96.62 265 SER A C 1
ATOM 2065 O O . SER A 1 265 ? -6.953 -11.397 12.314 1.00 96.62 265 SER A O 1
ATOM 2067 N N . LYS A 1 266 ? -5.446 -12.713 13.339 1.00 95.94 266 LYS A N 1
ATOM 2068 C CA . LYS A 1 266 ? -5.830 -13.974 12.674 1.00 95.94 266 LYS A CA 1
ATOM 2069 C C . LYS A 1 266 ? -5.699 -13.889 11.142 1.00 95.94 266 LYS A C 1
ATOM 2071 O O . LYS A 1 266 ? -6.496 -14.479 10.412 1.00 95.94 266 LYS A O 1
ATOM 2076 N N . GLY A 1 267 ? -4.731 -13.109 10.665 1.00 95.50 267 GLY A N 1
ATOM 2077 C CA . GLY A 1 267 ? -4.407 -12.968 9.251 1.00 95.50 267 GLY A CA 1
ATOM 2078 C C . GLY A 1 267 ? -3.499 -14.084 8.741 1.00 95.50 267 GLY A C 1
ATOM 2079 O O . GLY A 1 267 ? -3.263 -15.087 9.418 1.00 95.50 267 GLY A O 1
ATOM 2080 N N . LYS A 1 268 ? -2.970 -13.897 7.530 1.00 95.31 268 LYS A N 1
ATOM 2081 C CA . LYS A 1 268 ? -2.033 -14.819 6.876 1.00 95.31 268 LYS A CA 1
ATOM 2082 C C . LYS A 1 268 ? -0.781 -14.106 6.390 1.00 95.31 268 LYS A C 1
ATOM 2084 O O . LYS A 1 268 ? -0.829 -12.929 6.052 1.00 95.31 268 LYS A O 1
ATOM 2089 N N . GLY A 1 269 ? 0.317 -14.850 6.341 1.00 93.81 269 GLY A N 1
ATOM 2090 C CA . GLY A 1 269 ? 1.598 -14.409 5.806 1.00 93.81 269 GLY A CA 1
ATOM 2091 C C . GLY A 1 269 ? 2.000 -15.221 4.580 1.00 93.81 269 GLY A C 1
ATOM 2092 O O . GLY A 1 269 ? 1.824 -16.438 4.598 1.00 93.81 269 GLY A O 1
ATOM 2093 N N . SER A 1 270 ? 2.558 -14.585 3.553 1.00 93.31 270 SER A N 1
ATOM 2094 C CA . SER A 1 270 ? 3.222 -15.275 2.439 1.00 93.31 270 SER A CA 1
ATOM 2095 C C . SER A 1 270 ? 4.457 -14.515 1.958 1.00 93.31 270 SER A C 1
ATOM 2097 O O . SER A 1 270 ? 4.592 -13.307 2.171 1.00 93.31 270 SER A O 1
ATOM 2099 N N . VAL A 1 271 ? 5.373 -15.246 1.323 1.00 91.88 271 VAL A N 1
ATOM 2100 C CA . VAL A 1 271 ? 6.507 -14.679 0.592 1.00 91.88 271 VAL A CA 1
ATOM 2101 C C . VAL A 1 271 ? 6.324 -14.982 -0.889 1.00 91.88 271 VAL A C 1
ATOM 2103 O O . VAL A 1 271 ? 6.022 -16.115 -1.254 1.00 91.88 271 VAL A O 1
ATOM 2106 N N . ILE A 1 272 ? 6.510 -13.968 -1.728 1.00 89.50 272 ILE A N 1
ATOM 2107 C CA . ILE A 1 272 ? 6.748 -14.149 -3.160 1.00 89.50 272 ILE A CA 1
ATOM 2108 C C . ILE A 1 272 ? 8.257 -14.293 -3.306 1.00 89.50 272 ILE A C 1
ATOM 2110 O O . ILE A 1 272 ? 8.967 -13.328 -3.031 1.00 89.50 272 ILE A O 1
ATOM 2114 N N . GLU A 1 273 ? 8.734 -15.488 -3.655 1.00 86.44 273 GLU A N 1
ATOM 2115 C CA . GLU A 1 273 ? 10.170 -15.768 -3.802 1.00 86.44 273 GLU A CA 1
ATOM 2116 C C . GLU A 1 273 ? 10.729 -15.316 -5.149 1.00 86.44 273 GLU A C 1
ATOM 2118 O O . GLU A 1 273 ? 11.879 -14.879 -5.211 1.00 86.44 273 GLU A O 1
ATOM 2123 N N . ASP A 1 274 ? 9.899 -15.351 -6.191 1.00 85.25 274 ASP A N 1
ATOM 2124 C CA . ASP A 1 274 ? 10.172 -14.736 -7.480 1.00 85.25 274 ASP A CA 1
ATOM 2125 C C . ASP A 1 274 ? 8.884 -14.112 -8.038 1.00 85.25 274 ASP A C 1
ATOM 2127 O O . ASP A 1 274 ? 7.866 -14.775 -8.243 1.00 85.25 274 ASP A O 1
ATOM 2131 N N . ILE A 1 275 ? 8.902 -12.799 -8.277 1.00 85.62 275 ILE A N 1
ATOM 2132 C CA . ILE A 1 275 ? 7.737 -12.086 -8.816 1.00 85.62 275 ILE A CA 1
ATOM 2133 C C . ILE A 1 275 ? 7.384 -12.530 -10.245 1.00 85.62 275 ILE A C 1
ATOM 2135 O O . ILE A 1 275 ? 6.239 -12.362 -10.671 1.00 85.62 275 ILE A O 1
ATOM 2139 N N . SER A 1 276 ? 8.332 -13.115 -10.983 1.00 87.25 276 SER A N 1
ATOM 2140 C CA . SER A 1 276 ? 8.102 -13.625 -12.336 1.00 87.25 276 SER A CA 1
ATOM 2141 C C . SER A 1 276 ? 7.149 -14.820 -12.374 1.00 87.25 276 SER A C 1
ATOM 2143 O O . SER A 1 276 ? 6.489 -15.021 -13.396 1.00 87.25 276 SER A O 1
ATOM 2145 N N . ASP A 1 277 ? 6.957 -15.540 -11.262 1.00 89.12 277 ASP A N 1
ATOM 2146 C CA . ASP A 1 277 ? 5.957 -16.611 -11.152 1.00 89.12 277 ASP A CA 1
ATOM 2147 C C . ASP A 1 277 ? 4.530 -16.083 -11.350 1.00 89.12 277 ASP A C 1
ATOM 2149 O O . ASP A 1 277 ? 3.659 -16.777 -11.880 1.00 89.12 277 ASP A O 1
ATOM 2153 N N . PHE A 1 278 ? 4.311 -14.811 -11.011 1.00 90.12 278 PHE A N 1
ATOM 2154 C CA . PHE A 1 278 ? 3.025 -14.122 -11.109 1.00 90.12 278 PHE A CA 1
ATOM 2155 C C . PHE A 1 278 ? 2.840 -13.350 -12.421 1.00 90.12 278 PHE A C 1
ATOM 2157 O O . PHE A 1 278 ? 1.830 -12.664 -12.597 1.00 90.12 278 PHE A O 1
ATOM 2164 N N . MET A 1 279 ? 3.794 -13.450 -13.346 1.00 92.75 279 MET A N 1
ATOM 2165 C CA . MET A 1 279 ? 3.692 -12.847 -14.670 1.00 92.75 279 MET A CA 1
ATOM 2166 C C . MET A 1 279 ? 2.907 -13.747 -15.629 1.00 92.75 279 MET A C 1
ATOM 2168 O O . MET A 1 279 ? 3.036 -14.970 -15.621 1.00 92.75 279 MET A O 1
ATOM 2172 N N . ASN A 1 280 ? 2.106 -13.153 -16.508 1.00 93.69 280 ASN A N 1
ATOM 2173 C CA . ASN A 1 280 ? 1.539 -13.862 -17.652 1.00 93.69 280 ASN A CA 1
ATOM 2174 C C . ASN A 1 280 ? 2.590 -14.046 -18.773 1.00 93.69 280 ASN A C 1
ATOM 2176 O O . ASN A 1 280 ? 3.734 -13.604 -18.669 1.00 93.69 280 ASN A O 1
ATOM 2180 N N . LYS A 1 281 ? 2.211 -14.716 -19.870 1.00 94.69 281 LYS A N 1
ATOM 2181 C CA . LYS A 1 281 ? 3.124 -15.011 -20.992 1.00 94.69 281 LYS A CA 1
ATOM 2182 C C . LYS A 1 281 ? 3.734 -13.753 -21.625 1.00 94.69 281 LYS A C 1
ATOM 2184 O O . LYS A 1 281 ? 4.900 -13.777 -22.003 1.00 94.69 281 LYS A O 1
ATOM 2189 N N . GLU A 1 282 ? 2.959 -12.683 -21.749 1.00 94.44 282 GLU A N 1
ATOM 2190 C C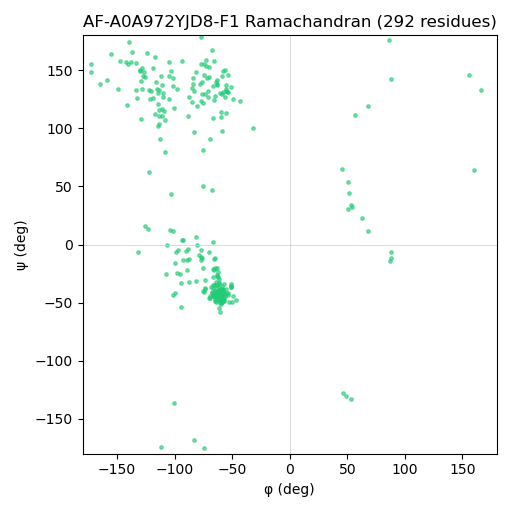A . GLU A 1 282 ? 3.428 -11.434 -22.353 1.00 94.44 282 GLU A CA 1
ATOM 2191 C C . GLU A 1 282 ? 4.341 -10.662 -21.396 1.00 94.44 282 GLU A C 1
ATOM 2193 O O . GLU A 1 282 ? 5.387 -10.163 -21.797 1.00 94.44 282 GLU A O 1
ATOM 2198 N N . GLU A 1 283 ? 3.996 -10.637 -20.109 1.00 94.88 283 GLU A N 1
ATOM 2199 C CA . GLU A 1 283 ? 4.822 -10.048 -19.054 1.00 94.88 283 GLU A CA 1
ATOM 2200 C C . GLU A 1 283 ? 6.188 -10.742 -18.954 1.00 94.88 283 GLU A C 1
ATOM 2202 O O . GLU A 1 283 ? 7.206 -10.056 -18.877 1.00 94.88 283 GLU A O 1
ATOM 2207 N N . ARG A 1 284 ? 6.228 -12.080 -19.048 1.00 93.69 284 ARG A N 1
ATOM 2208 C CA . ARG A 1 284 ? 7.486 -12.845 -19.091 1.00 93.69 284 ARG A CA 1
ATOM 2209 C C . ARG A 1 284 ? 8.310 -12.542 -20.337 1.00 93.69 284 ARG A C 1
ATOM 2211 O O . ARG A 1 284 ? 9.487 -12.228 -20.208 1.00 93.69 284 ARG A O 1
ATOM 2218 N N . ARG A 1 285 ? 7.693 -12.533 -21.524 1.00 93.88 285 ARG A N 1
ATOM 2219 C CA . ARG A 1 285 ? 8.398 -12.179 -22.768 1.00 93.88 285 ARG A CA 1
ATOM 2220 C C . ARG A 1 285 ? 8.987 -10.765 -22.694 1.00 93.88 285 ARG A C 1
ATOM 2222 O O . ARG A 1 285 ? 10.105 -10.525 -23.146 1.00 93.88 285 ARG A O 1
ATOM 2229 N N . ARG A 1 286 ? 8.253 -9.825 -22.093 1.00 94.31 286 ARG A N 1
ATOM 2230 C CA . ARG A 1 286 ? 8.735 -8.461 -21.869 1.00 94.31 286 ARG A CA 1
ATOM 2231 C C . ARG A 1 286 ? 9.901 -8.426 -20.876 1.00 94.31 286 ARG A C 1
ATOM 2233 O O . ARG A 1 286 ? 10.895 -7.766 -21.162 1.00 94.31 286 ARG A O 1
ATOM 2240 N N . LEU A 1 287 ? 9.816 -9.154 -19.759 1.00 92.31 287 LEU A N 1
ATOM 2241 C CA . LEU A 1 287 ? 10.917 -9.291 -18.797 1.00 92.31 287 LEU A CA 1
ATOM 2242 C C . LEU A 1 287 ? 12.185 -9.840 -19.472 1.00 92.31 287 LEU A C 1
ATOM 2244 O O . LEU A 1 287 ? 13.249 -9.244 -19.329 1.00 92.31 287 LEU A O 1
ATOM 2248 N N . GLU A 1 288 ? 12.060 -10.919 -20.250 1.00 92.25 288 GLU A N 1
ATOM 2249 C CA . GLU A 1 288 ? 13.157 -11.533 -21.012 1.00 92.25 288 GLU A CA 1
ATOM 2250 C C . GLU A 1 288 ? 13.802 -10.537 -21.985 1.00 92.25 288 GLU A C 1
ATOM 2252 O O . GLU A 1 288 ? 15.024 -10.460 -22.070 1.00 92.25 288 GLU A O 1
ATOM 2257 N N . SER A 1 289 ? 13.001 -9.709 -22.667 1.00 93.81 289 SER A N 1
ATOM 2258 C CA . SER A 1 289 ? 13.522 -8.681 -23.580 1.00 93.81 289 SER A CA 1
ATOM 2259 C C . SER A 1 289 ? 14.344 -7.583 -22.889 1.00 93.81 289 SER A C 1
ATOM 2261 O O . SER A 1 289 ? 15.140 -6.911 -23.545 1.00 93.81 289 SER A O 1
ATOM 2263 N N . PHE A 1 290 ? 14.171 -7.407 -21.574 1.00 92.62 290 PHE A N 1
ATOM 2264 C CA . PHE A 1 290 ? 14.934 -6.460 -20.758 1.00 92.62 290 PHE A CA 1
ATOM 2265 C C . PHE A 1 290 ? 16.080 -7.097 -19.982 1.00 92.62 290 PHE A C 1
ATOM 2267 O O . PHE A 1 290 ? 16.823 -6.364 -19.326 1.00 92.62 290 PHE A O 1
ATOM 2274 N N . ALA A 1 291 ? 16.207 -8.426 -20.008 1.00 87.56 291 ALA A N 1
ATOM 2275 C CA . ALA A 1 291 ? 17.242 -9.119 -19.261 1.00 87.56 291 ALA A CA 1
ATOM 2276 C C . ALA A 1 291 ? 18.630 -8.559 -19.633 1.00 87.56 291 ALA A C 1
ATOM 2278 O O . ALA A 1 291 ? 18.889 -8.305 -20.817 1.00 87.56 291 ALA A O 1
ATOM 2279 N N . PRO A 1 292 ? 19.522 -8.336 -18.649 1.00 79.31 292 PRO A N 1
ATOM 2280 C CA . PRO A 1 292 ? 20.897 -7.953 -18.934 1.00 79.31 292 PRO A CA 1
ATOM 2281 C C . PRO A 1 292 ? 21.521 -8.969 -19.892 1.00 79.31 292 PRO A C 1
ATOM 2283 O O . PRO A 1 292 ? 21.403 -10.174 -19.675 1.00 79.31 292 PRO A O 1
ATOM 2286 N N . LYS A 1 293 ? 22.160 -8.488 -20.961 1.00 76.56 293 LYS A N 1
ATOM 2287 C CA . LYS A 1 293 ? 22.965 -9.354 -21.825 1.00 76.56 293 LYS A CA 1
ATOM 2288 C C . LYS A 1 293 ? 24.255 -9.684 -21.078 1.00 76.56 293 LYS A C 1
ATOM 2290 O O . LYS A 1 293 ? 24.874 -8.765 -20.542 1.00 76.56 293 LYS A O 1
ATOM 2295 N N . GLU A 1 294 ? 24.585 -10.971 -21.013 1.00 59.97 294 GLU A N 1
ATOM 2296 C CA . GLU A 1 294 ? 25.865 -11.462 -20.483 1.00 59.97 294 GLU A CA 1
ATOM 2297 C C . GLU A 1 294 ? 27.060 -10.920 -21.276 1.00 59.97 294 GLU A C 1
ATOM 2299 O O . GLU A 1 294 ? 26.925 -10.742 -22.513 1.00 59.97 294 GLU A O 1
#

Solvent-accessible surface area (backbone atoms only — not comparable to full-atom values): 16092 Å² total; per-residue (Å²): 137,84,89,76,90,88,80,90,78,87,75,73,75,85,70,77,70,53,76,43,69,58,82,81,35,70,49,69,49,51,30,40,33,38,30,36,56,52,23,57,80,31,29,37,54,101,86,43,59,44,49,40,41,14,46,44,41,45,48,55,52,51,53,51,51,52,51,55,62,67,44,54,60,87,25,28,36,42,42,24,43,26,33,61,79,42,24,31,39,76,53,91,58,64,40,53,34,37,72,68,51,42,50,50,50,49,55,32,48,64,33,38,36,43,43,84,87,47,79,58,37,27,78,46,85,50,62,75,48,43,61,52,43,74,70,39,54,64,80,48,76,44,74,68,87,65,60,79,26,26,43,59,49,42,32,34,53,67,84,54,66,70,57,46,38,71,46,63,32,84,80,56,58,96,65,63,62,34,26,62,43,33,36,50,48,46,34,59,78,73,54,61,33,35,26,36,40,37,39,38,53,72,76,63,71,86,56,87,59,48,48,55,55,46,34,55,22,50,53,52,48,35,52,67,59,20,56,71,68,72,42,68,70,42,24,40,24,40,35,18,41,34,46,68,92,42,77,41,69,59,27,53,56,44,49,58,57,43,43,62,35,21,61,76,33,70,33,40,76,35,69,42,52,40,49,63,79,76,43,53,77,65,54,46,55,52,44,61,74,41,50,82,80,132

Foldseek 3Di:
DDDDDDDDDDDPPPPPFDWAAQPNWTDGFQEEEEEEEFDQQQQDDPRFGALLSLLSSVLNLVSVLVRLLPRDQSGWYKYWYADWAFTWILDQETDGSDPVVSVSSCQFCVQARDRHPDRDHVVPPQDPVVVVQVPADPPDKAQPPGDSNHTNIGHGDDPPPVLQCVLLNPPRPPVLQTTSNVSVSCCLPRHPTQEYEYEEELDDPPPLCNLVSSLSSLVSSCVVPAVVVVHHRHQYEYEYEHEAPDACPSSVVSQVSNVSNNVSRVTYYYYHRYSCVSDDPVSVVSSVVRDDDD

Radius of gyration: 20.07 Å; Cα contacts (8 Å, |Δi|>4): 553; chains: 1; bounding box: 80×38×54 Å

pLDDT: mean 88.1, std 14.54, range [28.86, 98.56]